Protein AF-A0A7V9L528-F1 (afdb_monomer_lite)

Secondary structure (DSSP, 8-state):
--SSHHHHTTTSS--STTTTTT-----SS-HHHHHHHHHHHHHH-TTPEEEEEEEEEEETTTTEEEEEEEEEEEEETTEEEEEEEEE-TT-S--EEEEEE-TTT-TT-EEEEEE-----EEEEEEEEEETTEEEEEEEETTEEEEEEEEEEEETTEEEEEEEEEE---SSSPPEEEEEEEEEEETTEEEEEEEESTTSPPEEEE------TT-PPPS-SEEEESSEEEEEEEEEEEHHHHHHHHHHHHHHHHHHT-

Radius of gyration: 24.83 Å; chains: 1; bounding box: 55×63×75 Å

Sequence (256 aa):
IENTTSITDKIDDDKGTLGRLVNDPTIADNVEAITDDARGFLGTLFGLKAYVGLRSEWNFGAALARHYVTIELHTRPDKYYLIELEKGPRGNYPVVTLNFDPTVDPNNWIRKTVIEDKVRFTFQFAKRFGWATLRYGIKESTGGIGIDANKTWLSHRFGLSLDLFDATFDQLPRVKLTAAIELFRNIYIVGGIDEIFNNPDTLTIVKGTDPSGVPIQFDTFQFGRDYFAGAMLKFSDEDLAALLTVAGSAVSSAAQ

Structure (mmCIF, N/CA/C/O backbone):
data_AF-A0A7V9L528-F1
#
_entry.id   AF-A0A7V9L528-F1
#
loop_
_atom_site.group_PDB
_atom_site.id
_atom_site.type_symbol
_atom_site.label_atom_id
_atom_site.label_alt_id
_atom_site.label_comp_id
_atom_site.label_asym_id
_atom_site.label_entity_id
_atom_site.label_seq_id
_atom_site.pdbx_PDB_ins_code
_atom_site.Cartn_x
_atom_site.Cartn_y
_atom_site.Cartn_z
_atom_site.occupancy
_atom_site.B_iso_or_equiv
_atom_site.auth_seq_id
_atom_site.auth_comp_id
_atom_site.auth_asym_id
_atom_site.auth_atom_id
_atom_site.pdbx_PDB_model_num
ATOM 1 N N . ILE A 1 1 ? 28.393 47.177 -15.547 1.00 49.12 1 ILE A N 1
ATOM 2 C CA . ILE A 1 1 ? 28.774 46.236 -14.464 1.00 49.12 1 ILE A CA 1
ATOM 3 C C . ILE A 1 1 ? 28.175 46.788 -13.166 1.00 49.12 1 ILE A C 1
ATOM 5 O O . ILE A 1 1 ? 28.894 47.242 -12.299 1.00 49.12 1 ILE A O 1
ATOM 9 N N . GLU A 1 2 ? 26.840 46.836 -13.077 1.00 42.69 2 GLU A N 1
ATOM 10 C CA . GLU A 1 2 ? 26.120 47.480 -11.952 1.00 42.69 2 GLU A CA 1
ATOM 11 C C . GLU A 1 2 ? 24.925 46.658 -11.435 1.00 42.69 2 GLU A C 1
ATOM 13 O O . GLU A 1 2 ? 24.324 47.018 -10.433 1.00 42.69 2 GLU A O 1
ATOM 18 N N . ASN A 1 3 ? 24.607 45.511 -12.048 1.00 42.81 3 ASN A N 1
ATOM 19 C CA . ASN A 1 3 ? 23.464 44.683 -11.634 1.00 42.81 3 ASN A CA 1
ATOM 20 C C . ASN A 1 3 ? 23.835 43.460 -10.782 1.00 42.81 3 ASN A C 1
ATOM 22 O O . ASN A 1 3 ? 22.946 42.716 -10.381 1.00 42.81 3 ASN A O 1
ATOM 26 N N . THR A 1 4 ? 25.118 43.247 -10.480 1.00 45.28 4 THR A N 1
ATOM 27 C CA . THR A 1 4 ? 25.562 42.096 -9.670 1.00 45.28 4 THR A CA 1
ATOM 28 C C . THR A 1 4 ? 25.762 42.460 -8.197 1.00 45.28 4 THR A C 1
ATOM 30 O O . THR A 1 4 ? 25.732 41.583 -7.345 1.00 45.28 4 THR A O 1
ATOM 33 N N . THR A 1 5 ? 25.899 43.747 -7.869 1.00 46.25 5 THR A N 1
ATOM 34 C CA . THR A 1 5 ? 26.172 44.192 -6.492 1.00 46.25 5 THR A CA 1
ATOM 35 C C . THR A 1 5 ? 24.900 44.280 -5.636 1.00 46.25 5 THR A C 1
ATOM 37 O O . THR A 1 5 ? 24.942 44.034 -4.441 1.00 46.25 5 THR A O 1
ATOM 40 N N . SER A 1 6 ? 23.728 44.517 -6.239 1.00 50.12 6 SER A N 1
ATOM 41 C CA . SER A 1 6 ? 22.470 44.704 -5.490 1.00 50.12 6 SER A CA 1
ATOM 42 C C . SER A 1 6 ? 21.857 43.416 -4.912 1.00 50.12 6 SER A C 1
ATOM 44 O O . SER A 1 6 ? 20.920 43.509 -4.115 1.00 50.12 6 SER A O 1
ATOM 46 N N . ILE A 1 7 ? 22.302 42.230 -5.337 1.00 48.06 7 ILE A N 1
ATOM 47 C CA . ILE A 1 7 ? 21.727 40.956 -4.868 1.00 48.06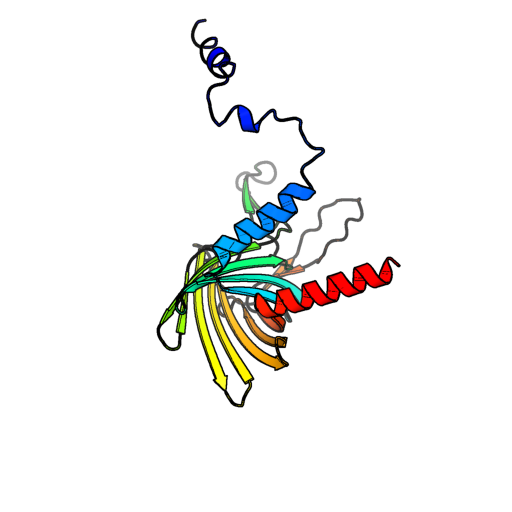 7 ILE A CA 1
ATOM 48 C C . ILE A 1 7 ? 22.515 40.408 -3.672 1.00 48.06 7 ILE A C 1
ATOM 50 O O . ILE A 1 7 ? 21.917 39.802 -2.788 1.00 48.06 7 ILE A O 1
ATOM 54 N N . THR A 1 8 ? 23.815 40.695 -3.590 1.00 48.91 8 THR A N 1
ATOM 55 C CA . THR A 1 8 ? 24.665 40.286 -2.464 1.00 48.91 8 THR A CA 1
ATOM 56 C C . THR A 1 8 ? 24.370 41.108 -1.204 1.00 48.91 8 THR A C 1
ATOM 58 O O . THR A 1 8 ? 24.232 40.536 -0.131 1.00 48.91 8 THR A O 1
ATOM 61 N N . ASP A 1 9 ? 24.109 42.413 -1.337 1.00 47.03 9 ASP A N 1
ATOM 62 C CA . ASP A 1 9 ? 23.842 43.290 -0.180 1.00 47.03 9 ASP A CA 1
ATOM 63 C C . ASP A 1 9 ? 22.471 43.049 0.485 1.00 47.03 9 ASP A C 1
ATOM 65 O O . ASP A 1 9 ? 22.236 43.478 1.611 1.00 47.03 9 ASP A O 1
ATOM 69 N N . LYS A 1 10 ? 21.546 42.3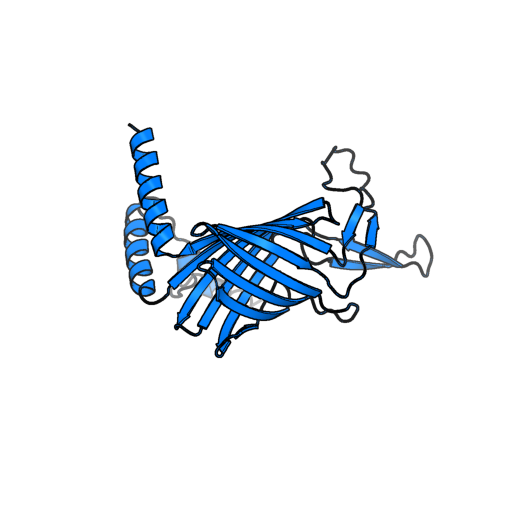45 -0.184 1.00 47.25 10 LYS A N 1
ATOM 70 C CA . LYS A 1 10 ? 20.238 41.964 0.389 1.00 47.25 10 LYS A CA 1
ATOM 71 C C . LYS A 1 10 ? 20.253 40.634 1.145 1.00 47.25 10 LYS A C 1
ATOM 73 O O . LYS A 1 10 ? 19.219 40.256 1.692 1.00 47.25 10 LYS A O 1
ATOM 78 N N . ILE A 1 11 ? 21.386 39.933 1.159 1.00 48.28 11 ILE A N 1
ATOM 79 C CA . ILE A 1 11 ? 21.579 38.696 1.930 1.00 48.28 11 ILE A CA 1
ATOM 80 C C . ILE A 1 11 ? 22.208 38.986 3.303 1.00 48.28 11 ILE A C 1
ATOM 82 O O . ILE A 1 11 ? 21.949 38.234 4.237 1.00 48.28 11 ILE A O 1
ATOM 86 N N . ASP A 1 12 ? 22.927 40.102 3.452 1.00 48.97 12 ASP A N 1
ATOM 87 C CA . ASP A 1 12 ? 23.617 40.467 4.700 1.00 48.97 12 ASP A CA 1
ATOM 88 C C . ASP A 1 12 ? 22.799 41.368 5.646 1.00 48.97 12 ASP A C 1
ATOM 90 O O . ASP A 1 12 ? 23.261 41.691 6.741 1.00 48.97 12 ASP A O 1
ATOM 94 N N . ASP A 1 13 ? 21.574 41.763 5.273 1.00 49.47 13 ASP A N 1
ATOM 95 C CA . ASP A 1 13 ? 20.694 42.534 6.158 1.00 49.47 13 ASP A CA 1
ATOM 96 C C . ASP A 1 13 ? 19.727 41.587 6.890 1.00 49.47 13 ASP A C 1
ATOM 98 O O . ASP A 1 13 ? 18.735 41.088 6.349 1.00 49.47 13 ASP A O 1
ATOM 102 N N . ASP A 1 14 ? 20.072 41.318 8.146 1.00 51.53 14 ASP A N 1
ATOM 103 C CA . ASP A 1 14 ? 19.570 40.275 9.046 1.00 51.53 14 ASP A CA 1
ATOM 104 C C . ASP A 1 14 ? 18.127 40.533 9.550 1.00 51.53 14 ASP A C 1
ATOM 106 O O . ASP A 1 14 ? 17.829 40.585 10.746 1.00 51.53 14 ASP A O 1
ATOM 110 N N . LYS A 1 15 ? 17.194 40.783 8.621 1.00 51.94 15 LYS A N 1
ATOM 111 C CA . LYS A 1 15 ? 15.801 41.191 8.902 1.00 51.94 15 LYS A CA 1
ATOM 112 C C . LYS A 1 15 ? 14.755 40.380 8.140 1.00 51.94 15 LYS A C 1
ATOM 114 O O . LYS A 1 15 ? 13.671 40.877 7.835 1.00 51.94 15 LYS A O 1
ATOM 119 N N . GLY A 1 16 ? 15.054 39.115 7.858 1.00 53.47 16 GLY A N 1
ATOM 120 C CA . GLY A 1 16 ? 14.118 38.186 7.229 1.00 53.47 16 GLY A CA 1
ATOM 121 C C . GLY A 1 16 ? 14.135 36.807 7.882 1.00 53.47 16 GLY A C 1
ATOM 122 O O . GLY A 1 16 ? 15.187 36.282 8.232 1.00 53.47 16 GLY A O 1
ATOM 123 N N . THR A 1 17 ? 12.964 36.178 7.986 1.00 53.09 17 THR A N 1
ATOM 124 C CA . THR A 1 17 ? 12.744 34.815 8.513 1.00 53.09 17 THR A CA 1
ATOM 125 C C . THR A 1 17 ? 13.550 33.717 7.805 1.00 53.09 17 THR A C 1
ATOM 127 O O . THR A 1 17 ? 13.667 32.618 8.334 1.00 53.09 17 THR A O 1
ATOM 130 N N . LEU A 1 18 ? 14.125 34.011 6.636 1.00 46.34 18 LEU A N 1
ATOM 131 C CA . LEU A 1 18 ? 14.970 33.101 5.860 1.00 46.34 18 LEU A CA 1
ATOM 132 C C . LEU A 1 18 ? 16.450 33.094 6.295 1.00 46.34 18 LEU A C 1
ATOM 134 O O . LEU A 1 18 ? 17.097 32.066 6.126 1.00 46.34 18 LEU A O 1
ATOM 138 N N . GLY A 1 19 ? 16.979 34.173 6.891 1.00 46.91 19 GLY A N 1
ATOM 139 C CA . GLY A 1 19 ? 18.382 34.241 7.349 1.00 46.91 19 GLY A CA 1
ATOM 140 C C . GLY A 1 19 ? 18.638 33.432 8.625 1.00 46.91 19 GLY A C 1
ATOM 141 O O . GLY A 1 19 ? 19.635 32.723 8.744 1.00 46.91 19 GLY A O 1
ATOM 142 N N . ARG A 1 20 ? 17.657 33.422 9.536 1.00 52.78 20 ARG A N 1
ATOM 143 C CA . ARG A 1 20 ? 17.717 32.667 10.799 1.00 52.78 20 ARG A CA 1
ATOM 144 C C . ARG A 1 20 ? 17.704 31.144 10.645 1.00 52.78 20 ARG A C 1
ATOM 146 O O . ARG A 1 20 ? 18.050 30.456 11.593 1.00 52.78 20 ARG A O 1
ATOM 153 N N . LEU A 1 21 ? 17.315 30.606 9.487 1.00 51.12 21 LEU A N 1
ATOM 154 C CA . LEU A 1 21 ? 17.242 29.152 9.285 1.00 51.12 21 LEU A CA 1
ATOM 155 C C . LEU A 1 21 ? 18.549 28.532 8.768 1.00 51.12 21 LEU A C 1
ATOM 157 O O . LEU A 1 21 ? 18.663 27.311 8.717 1.00 51.12 21 LEU A O 1
ATOM 161 N N . VAL A 1 22 ? 19.510 29.357 8.347 1.00 53.91 22 VAL A N 1
ATOM 162 C CA . VAL A 1 22 ? 20.745 28.889 7.698 1.00 53.91 22 VAL A CA 1
ATOM 163 C C . VAL A 1 22 ? 21.938 28.909 8.658 1.00 53.91 22 VAL A C 1
ATOM 165 O O . VAL A 1 22 ? 22.922 28.219 8.408 1.00 53.91 22 VAL A O 1
ATOM 168 N N . ASN A 1 23 ? 21.861 29.646 9.770 1.00 50.75 23 ASN A N 1
ATOM 169 C CA . ASN A 1 23 ? 23.021 29.887 10.626 1.00 50.75 23 ASN A CA 1
ATOM 170 C C . ASN A 1 23 ? 22.667 29.971 12.120 1.00 50.75 23 ASN A C 1
ATOM 172 O O . ASN A 1 23 ? 22.901 30.992 12.759 1.00 50.75 23 ASN A O 1
ATOM 176 N N . ASP A 1 24 ? 22.123 28.895 12.695 1.00 47.78 24 ASP A N 1
ATOM 177 C CA . ASP A 1 24 ? 22.012 28.789 14.156 1.00 47.78 24 ASP A CA 1
ATOM 178 C C . ASP A 1 24 ? 22.831 27.599 14.698 1.00 47.78 24 ASP A C 1
ATOM 180 O O . ASP A 1 24 ? 22.399 26.444 14.612 1.00 47.78 24 ASP A O 1
ATOM 184 N N . PRO A 1 25 ? 24.050 27.840 15.219 1.00 53.84 25 PRO A N 1
ATOM 185 C CA . PRO A 1 25 ? 24.851 26.837 15.898 1.00 53.84 25 PRO A CA 1
ATOM 186 C C . PRO A 1 25 ? 24.518 26.827 17.395 1.00 53.84 25 PRO A C 1
ATOM 188 O O . PRO A 1 25 ? 25.290 27.307 18.219 1.00 53.84 25 PRO A O 1
ATOM 191 N N . THR A 1 26 ? 23.385 26.234 17.768 1.00 51.56 26 THR A N 1
ATOM 192 C CA . THR A 1 26 ? 23.116 25.823 19.159 1.00 51.56 26 THR A CA 1
ATOM 193 C C . THR A 1 26 ? 22.466 24.439 19.208 1.00 51.56 26 THR A C 1
ATOM 195 O O . THR A 1 26 ? 21.330 24.241 19.630 1.00 51.56 26 THR A O 1
ATOM 198 N N . ILE A 1 27 ? 23.225 23.430 18.777 1.00 45.50 27 ILE A N 1
ATOM 199 C CA . ILE A 1 27 ? 22.919 22.021 19.046 1.00 45.50 27 ILE A CA 1
ATOM 200 C C . ILE A 1 27 ? 23.720 21.604 20.281 1.00 45.50 27 ILE A C 1
ATOM 202 O O . ILE A 1 27 ? 24.850 21.141 20.152 1.00 45.50 27 ILE A O 1
ATOM 206 N N . ALA A 1 28 ? 23.150 21.800 21.473 1.00 48.84 28 ALA A N 1
ATOM 207 C CA . ALA A 1 28 ? 23.595 21.078 22.672 1.00 48.84 28 ALA A CA 1
ATOM 208 C C . ALA A 1 28 ? 22.554 20.987 23.805 1.00 48.84 28 ALA A C 1
ATOM 210 O O . ALA A 1 28 ? 22.606 20.005 24.531 1.00 48.84 28 ALA A O 1
ATOM 211 N N . ASP A 1 29 ? 21.566 21.886 23.913 1.00 53.00 29 ASP A N 1
ATOM 212 C CA . ASP A 1 29 ? 20.690 21.931 25.109 1.00 53.00 29 ASP A CA 1
ATOM 213 C C . ASP A 1 29 ? 19.181 21.746 24.834 1.00 53.00 29 ASP A C 1
ATOM 215 O O . ASP A 1 29 ? 18.342 22.253 25.568 1.00 53.00 29 ASP A O 1
ATOM 219 N N . ASN A 1 30 ? 18.793 20.997 23.792 1.00 48.97 30 ASN A N 1
ATOM 220 C CA . ASN A 1 30 ? 17.376 20.848 23.397 1.00 48.97 30 ASN A CA 1
ATOM 221 C C . ASN A 1 30 ? 16.799 19.425 23.483 1.00 48.97 30 ASN A C 1
ATOM 223 O O . ASN A 1 30 ? 15.731 19.165 22.935 1.00 48.97 30 ASN A O 1
ATOM 227 N N . VAL A 1 31 ? 17.433 18.488 24.191 1.00 45.34 31 VAL A N 1
ATOM 228 C CA . VAL A 1 31 ? 16.812 17.161 24.415 1.00 45.34 31 VAL A CA 1
ATOM 229 C C . VAL A 1 31 ? 15.643 17.254 25.411 1.00 45.34 31 VAL A C 1
ATOM 231 O O . VAL A 1 31 ? 14.652 16.533 25.286 1.00 45.34 31 VAL A O 1
ATOM 234 N N . GLU A 1 32 ? 15.699 18.199 26.352 1.00 46.16 32 GLU A N 1
ATOM 235 C CA . GLU A 1 32 ? 14.648 18.388 27.359 1.00 46.16 32 GLU A CA 1
ATOM 236 C C . GLU A 1 32 ? 13.437 19.163 26.793 1.00 46.16 32 GLU A C 1
ATOM 238 O O . GLU A 1 32 ? 12.296 18.752 27.000 1.00 46.16 32 GLU A O 1
ATOM 243 N N . ALA A 1 33 ? 13.666 20.179 25.948 1.00 51.22 33 ALA A N 1
ATOM 244 C CA . ALA A 1 33 ? 12.607 20.964 25.295 1.00 51.22 33 ALA A CA 1
ATOM 245 C C . ALA A 1 33 ? 11.815 20.177 24.230 1.00 51.22 33 ALA A C 1
ATOM 247 O O . ALA A 1 33 ? 10.599 20.330 24.126 1.00 51.22 33 ALA A O 1
ATOM 248 N N . ILE A 1 34 ? 12.460 19.258 23.498 1.00 48.38 34 ILE A N 1
ATOM 249 C CA . ILE A 1 34 ? 11.765 18.366 22.547 1.00 48.38 34 ILE A CA 1
ATOM 250 C C . ILE A 1 34 ? 10.766 17.454 23.276 1.00 48.38 34 ILE A C 1
ATOM 252 O O . ILE A 1 34 ? 9.725 17.100 22.722 1.00 48.38 34 ILE A O 1
ATOM 256 N N . THR A 1 35 ? 11.044 17.099 24.533 1.00 54.03 35 THR A N 1
ATOM 257 C CA . THR A 1 35 ? 10.175 16.216 25.321 1.00 54.03 35 THR A CA 1
ATOM 258 C C . THR A 1 35 ? 8.901 16.932 25.798 1.00 54.03 35 THR A C 1
ATOM 260 O O . THR A 1 35 ? 7.845 16.299 25.877 1.00 54.03 35 THR A O 1
ATOM 263 N N . ASP A 1 36 ? 8.959 18.244 26.043 1.00 53.75 36 ASP A N 1
ATOM 264 C CA . ASP A 1 36 ? 7.791 19.055 26.419 1.00 53.75 36 ASP A CA 1
ATOM 265 C C . ASP A 1 36 ? 7.013 19.601 25.208 1.00 53.75 36 ASP A C 1
ATOM 267 O O . ASP A 1 36 ? 5.778 19.569 25.221 1.00 53.75 36 ASP A O 1
ATOM 271 N N . ASP A 1 37 ? 7.681 19.961 24.108 1.00 54.16 37 ASP A N 1
ATOM 272 C CA . ASP A 1 37 ? 7.012 20.340 22.853 1.00 54.16 37 ASP A CA 1
ATOM 273 C C . ASP A 1 37 ? 6.325 19.148 22.175 1.00 54.16 37 ASP A C 1
ATOM 275 O O . ASP A 1 37 ? 5.243 19.299 21.598 1.00 54.16 37 ASP A O 1
ATOM 279 N N . ALA A 1 38 ? 6.869 17.934 22.314 1.00 49.78 38 ALA A N 1
ATOM 280 C CA . ALA A 1 38 ? 6.162 16.723 21.914 1.00 49.78 38 ALA A CA 1
ATOM 281 C C . ALA A 1 38 ? 4.833 16.592 22.677 1.00 49.78 38 ALA A C 1
ATOM 283 O O . ALA A 1 38 ? 3.806 16.324 22.062 1.00 49.78 38 ALA A O 1
ATOM 284 N N . ARG A 1 39 ? 4.795 16.860 23.990 1.00 47.22 39 ARG A N 1
ATOM 285 C CA . ARG A 1 39 ? 3.545 16.823 24.776 1.00 47.22 39 ARG A CA 1
ATOM 286 C C . ARG A 1 39 ? 2.579 17.952 24.397 1.00 47.22 39 ARG A C 1
ATOM 288 O O . ARG A 1 39 ? 1.374 17.711 24.346 1.00 47.22 39 ARG A O 1
ATOM 295 N N . GLY A 1 40 ? 3.081 19.148 24.077 1.00 53.44 40 GLY A N 1
ATOM 296 C CA . GLY A 1 40 ? 2.278 20.294 23.625 1.00 53.44 40 GLY A CA 1
ATOM 297 C C . GLY A 1 40 ? 1.675 20.131 22.219 1.00 53.44 40 GLY A C 1
ATOM 298 O O . GLY A 1 40 ? 0.507 20.459 21.998 1.00 53.44 40 GLY A O 1
ATOM 299 N N . PHE A 1 41 ? 2.420 19.541 21.279 1.00 49.84 41 PHE A N 1
ATOM 300 C CA . PHE A 1 41 ? 1.932 19.192 19.938 1.00 49.84 41 PHE A CA 1
ATOM 301 C C . PHE A 1 41 ? 0.916 18.039 19.987 1.00 49.84 41 PHE A C 1
ATOM 303 O O . PHE A 1 41 ? -0.138 18.107 19.346 1.00 49.84 41 PHE A O 1
ATOM 310 N N . LEU A 1 42 ? 1.158 17.037 20.839 1.00 49.69 42 LEU A N 1
ATOM 311 C CA . LEU A 1 42 ? 0.181 15.989 21.163 1.00 49.69 42 LEU A CA 1
ATOM 312 C C . LEU A 1 42 ? -1.094 16.576 21.812 1.00 49.69 42 LEU A C 1
ATOM 314 O O . LEU A 1 42 ? -2.189 16.074 21.569 1.00 49.69 42 LEU A O 1
ATOM 318 N N . GLY A 1 43 ? -0.966 17.713 22.507 1.00 53.06 43 GLY A N 1
ATOM 319 C CA . GLY A 1 43 ? -2.042 18.568 23.026 1.00 53.06 43 GLY A CA 1
ATOM 320 C C . GLY A 1 43 ? -3.069 19.059 22.001 1.00 53.06 43 GLY A C 1
ATOM 321 O O . GLY A 1 43 ? -4.259 19.171 22.285 1.00 53.06 43 GLY A O 1
ATOM 322 N N . THR A 1 44 ? -2.624 19.341 20.779 1.00 49.06 44 THR A N 1
ATOM 323 C CA . THR A 1 44 ? -3.486 19.884 19.713 1.00 49.06 44 THR A CA 1
ATOM 324 C C . THR A 1 44 ? -4.046 18.768 18.820 1.00 49.06 44 THR A C 1
ATOM 326 O O . THR A 1 44 ? -5.054 18.944 18.135 1.00 49.06 44 THR A O 1
ATOM 329 N N . LEU A 1 45 ? -3.437 17.578 18.884 1.00 48.88 45 LEU A N 1
ATOM 330 C CA . LEU A 1 45 ? -3.891 16.350 18.234 1.00 48.88 45 LEU A CA 1
ATOM 331 C C . LEU A 1 45 ? -5.033 15.644 18.984 1.00 48.88 45 LEU A C 1
ATOM 333 O O . LEU A 1 45 ? -5.588 14.697 18.440 1.00 48.88 45 LEU A O 1
ATOM 337 N N . PHE A 1 46 ? -5.464 16.119 20.161 1.00 52.66 46 PHE A N 1
ATOM 338 C CA . PHE A 1 46 ? -6.519 15.491 20.979 1.00 52.66 46 PHE A CA 1
ATOM 339 C C . PHE A 1 46 ? -7.928 15.420 20.337 1.00 52.66 46 PHE A C 1
ATOM 341 O O . PHE A 1 46 ? -8.865 14.921 20.958 1.00 52.66 46 PHE A O 1
ATOM 348 N N . GLY A 1 47 ? -8.098 15.869 19.088 1.00 59.94 47 GLY A N 1
ATOM 349 C CA . GLY A 1 47 ? -9.290 15.602 18.270 1.00 59.94 47 GLY A CA 1
ATOM 350 C C . GLY A 1 47 ? -9.084 14.615 17.111 1.00 59.94 47 GLY A C 1
ATOM 351 O O . GLY A 1 47 ? -10.068 14.216 16.486 1.00 59.94 47 GLY A O 1
ATOM 352 N N . LEU A 1 48 ? -7.840 14.240 16.794 1.00 73.81 48 LEU A N 1
ATOM 353 C CA . LEU A 1 48 ? -7.494 13.369 15.673 1.00 73.81 48 LEU A CA 1
ATOM 354 C C . LEU A 1 48 ? -7.201 11.959 16.178 1.00 73.81 48 LEU A C 1
ATOM 356 O O . LEU A 1 48 ? -6.249 11.760 16.920 1.00 73.81 48 LEU A O 1
ATOM 360 N N . LYS A 1 49 ? -7.981 10.971 15.730 1.00 89.00 49 LYS A N 1
ATOM 361 C CA . LYS A 1 49 ? -7.664 9.561 15.999 1.00 89.00 49 LYS A CA 1
ATOM 362 C C . LYS A 1 49 ? -6.671 9.065 14.965 1.00 89.00 49 LYS A C 1
ATOM 364 O O . LYS A 1 49 ? -6.948 9.147 13.765 1.00 89.00 49 LYS A O 1
ATOM 369 N N . ALA A 1 50 ? -5.538 8.547 15.416 1.00 90.81 50 ALA A N 1
ATOM 370 C CA . ALA A 1 50 ? -4.544 7.947 14.539 1.00 90.81 50 ALA A CA 1
ATOM 371 C C . ALA A 1 50 ? -4.664 6.420 14.562 1.00 90.81 50 ALA A C 1
ATOM 373 O O . ALA A 1 50 ? -4.800 5.820 15.624 1.00 90.81 50 ALA A O 1
ATOM 374 N N . TYR A 1 51 ? -4.579 5.785 13.395 1.00 94.00 51 TYR A N 1
ATOM 375 C CA . TYR A 1 51 ? -4.400 4.337 13.301 1.00 94.00 51 TYR A CA 1
ATOM 376 C C . TYR A 1 51 ? -3.133 4.026 12.531 1.00 94.00 51 TYR A C 1
ATOM 378 O O . TYR A 1 51 ? -2.922 4.573 11.450 1.00 94.00 51 TYR A O 1
ATOM 386 N N . VAL A 1 52 ? -2.324 3.114 13.060 1.00 95.94 52 VAL A N 1
ATOM 387 C CA . VAL A 1 52 ? -1.101 2.642 12.411 1.00 95.94 52 VAL A CA 1
ATOM 388 C C . VAL A 1 52 ? -1.295 1.204 11.962 1.00 95.94 52 VAL A C 1
ATOM 390 O O . VAL A 1 52 ? -1.731 0.352 12.735 1.00 95.94 52 VAL A O 1
ATOM 393 N N . GLY A 1 53 ? -0.980 0.941 10.700 1.00 96.12 53 GLY A N 1
ATOM 394 C CA . GLY A 1 53 ? -1.018 -0.374 10.082 1.00 96.12 53 GLY A CA 1
ATOM 395 C C . GLY A 1 53 ? 0.374 -0.829 9.658 1.00 96.12 53 GLY A C 1
ATOM 396 O O . GLY A 1 53 ? 1.112 -0.064 9.046 1.00 96.12 53 GLY A O 1
ATOM 397 N N . LEU A 1 54 ? 0.713 -2.084 9.939 1.00 98.00 54 LEU A N 1
ATOM 398 C CA . LEU A 1 54 ? 1.877 -2.772 9.382 1.00 98.00 54 LEU A CA 1
ATOM 399 C C . LEU A 1 54 ? 1.361 -3.973 8.601 1.00 98.00 54 LEU A C 1
ATOM 401 O O . LEU A 1 54 ? 0.817 -4.897 9.201 1.00 98.00 54 LEU A O 1
ATOM 405 N N . ARG A 1 55 ? 1.487 -3.961 7.276 1.00 97.88 55 ARG A N 1
ATOM 406 C CA . ARG A 1 55 ? 0.981 -5.034 6.412 1.00 97.88 55 ARG A CA 1
ATOM 407 C C . ARG A 1 55 ? 2.111 -5.648 5.606 1.00 97.88 55 ARG A C 1
ATOM 409 O O . ARG A 1 55 ? 2.919 -4.937 5.022 1.00 97.88 55 ARG A O 1
ATOM 416 N N . SER A 1 56 ? 2.134 -6.973 5.550 1.00 98.12 56 SER A N 1
ATOM 417 C CA . SER A 1 56 ? 3.036 -7.737 4.698 1.00 98.12 56 SER A CA 1
ATOM 418 C C . SER A 1 56 ? 2.217 -8.662 3.814 1.00 98.12 56 SER A C 1
ATOM 420 O O . SER A 1 56 ? 1.406 -9.432 4.322 1.00 98.12 56 SER A O 1
ATOM 422 N N . GLU A 1 57 ? 2.441 -8.595 2.509 1.00 97.75 57 GLU A N 1
ATOM 423 C CA . GLU A 1 57 ? 1.759 -9.383 1.483 1.00 97.75 57 GLU A CA 1
ATOM 424 C C . GLU A 1 57 ? 2.795 -10.232 0.746 1.00 97.75 57 GLU A C 1
ATOM 426 O O . GLU A 1 57 ? 3.838 -9.722 0.353 1.00 97.75 57 GLU A O 1
ATOM 431 N N . TRP A 1 58 ? 2.524 -11.517 0.556 1.00 96.88 58 TRP A N 1
ATOM 432 C CA . TRP A 1 58 ? 3.301 -12.390 -0.313 1.00 96.88 58 TRP A CA 1
ATOM 433 C C . TRP A 1 58 ? 2.609 -12.492 -1.668 1.00 96.88 58 TRP A C 1
ATOM 435 O O . TRP A 1 58 ? 1.466 -12.948 -1.736 1.00 96.88 58 TRP A O 1
ATOM 445 N N . ASN A 1 59 ? 3.291 -12.076 -2.732 1.00 94.94 59 ASN A N 1
ATOM 446 C CA . ASN A 1 59 ? 2.823 -12.212 -4.105 1.00 94.94 59 ASN A CA 1
ATOM 447 C C . ASN A 1 59 ? 3.202 -13.589 -4.653 1.00 94.94 59 ASN A C 1
ATOM 449 O O . ASN A 1 59 ? 4.375 -13.959 -4.648 1.00 94.94 59 ASN A O 1
ATOM 453 N N . PHE A 1 60 ? 2.216 -14.362 -5.109 1.00 94.12 60 PHE A N 1
ATOM 454 C CA . PHE A 1 60 ? 2.434 -15.753 -5.509 1.00 94.12 60 PHE A CA 1
ATOM 455 C C . PHE A 1 60 ? 3.081 -15.888 -6.883 1.00 94.12 60 PHE A C 1
ATOM 457 O O . PHE A 1 60 ? 3.910 -16.772 -7.066 1.00 94.12 60 PHE A O 1
ATOM 464 N N . GLY A 1 61 ? 2.719 -15.020 -7.826 1.00 90.12 61 GLY A N 1
ATOM 465 C CA . GLY A 1 61 ? 3.338 -14.943 -9.138 1.00 90.12 61 GLY A CA 1
ATOM 466 C C . GLY A 1 61 ? 4.786 -14.509 -8.998 1.00 90.12 61 GLY A C 1
ATOM 467 O O . GLY A 1 61 ? 5.684 -15.296 -9.263 1.00 90.12 61 GLY A O 1
ATOM 468 N N . ALA A 1 62 ? 5.010 -13.296 -8.492 1.00 87.62 62 ALA A N 1
ATOM 469 C CA . ALA A 1 62 ? 6.358 -12.752 -8.338 1.00 87.62 62 ALA A CA 1
ATOM 470 C C . ALA A 1 62 ? 7.239 -13.492 -7.309 1.00 87.62 62 ALA A C 1
ATOM 472 O O . ALA A 1 62 ? 8.445 -13.266 -7.295 1.00 87.62 62 ALA A O 1
ATOM 473 N N . ALA A 1 63 ? 6.658 -14.333 -6.443 1.00 90.56 63 ALA A N 1
ATOM 474 C CA . ALA A 1 63 ? 7.330 -15.023 -5.335 1.00 90.56 63 ALA A CA 1
ATOM 475 C C . ALA A 1 63 ? 8.112 -14.075 -4.403 1.00 90.56 63 ALA A C 1
ATOM 477 O O . ALA A 1 63 ? 9.203 -14.393 -3.927 1.00 90.56 63 ALA A O 1
ATOM 478 N N . LEU A 1 64 ? 7.556 -12.885 -4.165 1.00 89.19 64 LEU A N 1
ATOM 479 C CA . LEU A 1 64 ? 8.216 -11.797 -3.448 1.00 89.19 64 LEU A CA 1
ATOM 480 C C . LEU A 1 64 ? 7.240 -11.099 -2.500 1.00 89.19 64 LEU A C 1
ATOM 482 O O . LEU A 1 64 ? 6.033 -11.045 -2.742 1.00 89.19 64 LEU A O 1
ATOM 486 N N . ALA A 1 65 ? 7.779 -10.557 -1.409 1.00 93.00 65 ALA A N 1
ATOM 487 C CA . ALA A 1 65 ? 6.992 -9.871 -0.396 1.00 93.00 65 ALA A CA 1
ATOM 488 C C . ALA A 1 65 ? 6.886 -8.362 -0.662 1.00 93.00 65 ALA A C 1
ATOM 490 O O . ALA A 1 65 ? 7.832 -7.721 -1.124 1.00 93.00 65 ALA A O 1
ATOM 491 N N . ARG A 1 66 ? 5.734 -7.792 -0.308 1.00 94.44 66 ARG A N 1
ATOM 492 C CA . ARG A 1 66 ? 5.462 -6.355 -0.271 1.00 94.44 66 ARG A CA 1
ATOM 493 C C . ARG A 1 66 ? 5.122 -5.946 1.144 1.00 94.44 66 ARG A C 1
ATOM 495 O O . ARG A 1 66 ? 4.283 -6.566 1.797 1.00 94.44 66 ARG A O 1
ATOM 502 N N . HIS A 1 67 ? 5.748 -4.878 1.602 1.00 97.25 67 HIS A N 1
ATOM 503 C CA . HIS A 1 67 ? 5.593 -4.368 2.951 1.00 97.25 67 HIS A CA 1
ATOM 504 C C . HIS A 1 67 ? 5.008 -2.967 2.913 1.00 97.25 67 HIS A C 1
ATOM 506 O O . HIS A 1 67 ? 5.424 -2.127 2.118 1.00 97.25 67 HIS A O 1
ATOM 512 N N . TYR A 1 68 ? 4.052 -2.728 3.799 1.00 97.94 68 TYR A N 1
ATOM 513 C CA . TYR A 1 68 ? 3.317 -1.486 3.907 1.00 97.94 68 TYR A CA 1
ATOM 514 C C . TYR A 1 68 ? 3.360 -0.975 5.341 1.00 97.94 68 TYR A C 1
ATOM 516 O O . TYR A 1 68 ? 3.053 -1.714 6.281 1.00 97.94 68 TYR A O 1
ATOM 524 N N . VAL A 1 69 ? 3.676 0.307 5.486 1.00 98.12 69 VAL A N 1
ATOM 525 C CA . VAL A 1 69 ? 3.438 1.070 6.712 1.00 98.12 69 VAL A CA 1
ATOM 526 C C . VAL A 1 69 ? 2.341 2.071 6.411 1.00 98.12 69 VAL A C 1
ATOM 528 O O . VAL A 1 69 ? 2.463 2.854 5.475 1.00 98.12 69 VAL A O 1
ATOM 531 N N . THR A 1 70 ? 1.273 2.051 7.192 1.00 97.56 70 THR A N 1
ATOM 532 C CA . THR A 1 70 ? 0.071 2.846 6.950 1.00 97.56 70 THR A CA 1
ATOM 533 C C . THR A 1 70 ? -0.244 3.696 8.168 1.00 97.56 70 THR A C 1
ATOM 535 O O . THR A 1 70 ? -0.165 3.217 9.294 1.00 97.56 70 THR A O 1
ATOM 538 N N . ILE A 1 71 ? -0.641 4.943 7.944 1.00 96.69 71 ILE A N 1
ATOM 539 C CA . ILE A 1 71 ? -1.135 5.862 8.963 1.00 96.69 71 ILE A CA 1
ATOM 540 C C . ILE A 1 71 ? -2.461 6.437 8.465 1.00 96.69 71 ILE A C 1
ATOM 542 O O . ILE A 1 71 ? -2.526 7.054 7.402 1.00 96.69 71 ILE A O 1
ATOM 546 N N . GLU A 1 72 ? -3.526 6.247 9.236 1.00 96.06 72 GLU A N 1
ATOM 547 C CA . GLU A 1 72 ? -4.818 6.897 9.018 1.00 96.06 72 GLU A CA 1
ATOM 548 C C . GLU A 1 72 ? -5.010 7.989 10.070 1.00 96.06 72 GLU A C 1
ATOM 550 O O . GLU A 1 72 ? -5.065 7.696 11.262 1.00 96.06 72 GLU A O 1
ATOM 555 N N . LEU A 1 73 ? -5.151 9.239 9.634 1.00 94.75 73 LEU A N 1
ATOM 556 C CA . LEU A 1 73 ? -5.418 10.388 10.498 1.00 94.75 73 LEU A CA 1
ATOM 557 C C . LEU A 1 73 ? -6.887 10.788 10.369 1.00 94.75 73 LEU A C 1
ATOM 559 O O . LEU A 1 73 ? -7.284 11.455 9.408 1.00 94.75 73 LEU A O 1
ATOM 563 N N . HIS A 1 74 ? -7.712 10.361 11.321 1.00 93.75 74 HIS A N 1
ATOM 564 C CA . HIS A 1 74 ? -9.151 10.618 11.326 1.00 93.75 74 HIS A CA 1
ATOM 565 C C . HIS A 1 74 ? -9.431 12.011 11.874 1.00 93.75 74 HIS A C 1
ATOM 567 O O . HIS A 1 74 ? -9.278 12.267 13.064 1.00 93.75 74 HIS A O 1
ATOM 573 N N . THR A 1 75 ? -9.868 12.908 10.989 1.00 89.12 75 THR A N 1
ATOM 574 C CA . THR A 1 75 ? -10.211 14.299 11.335 1.00 89.12 75 THR A CA 1
ATOM 575 C C . THR A 1 75 ? -11.655 14.471 11.768 1.00 89.12 75 THR A C 1
ATOM 577 O O . THR A 1 75 ? -11.990 15.422 12.470 1.00 89.12 75 THR A O 1
ATOM 580 N N . ARG A 1 76 ? -12.526 13.563 11.324 1.00 89.56 76 ARG A N 1
ATOM 581 C CA . ARG A 1 76 ? -13.938 13.474 11.694 1.00 89.56 76 ARG A CA 1
ATOM 582 C C . ARG A 1 76 ? -14.377 12.010 11.631 1.00 89.56 76 ARG A C 1
ATOM 584 O O . ARG A 1 76 ? -13.733 11.229 10.933 1.00 89.56 76 ARG A O 1
ATOM 591 N N . PRO A 1 77 ? -15.513 11.635 12.245 1.00 89.44 77 PRO A N 1
ATOM 592 C CA . PRO A 1 77 ? -16.045 10.273 12.141 1.00 89.44 77 PRO A CA 1
ATOM 593 C C . PRO A 1 77 ? -16.284 9.787 10.698 1.00 89.44 77 PRO A C 1
ATOM 595 O O . PRO A 1 77 ? -16.324 8.583 10.453 1.00 89.44 77 PRO A O 1
ATOM 598 N N . ASP A 1 78 ? -16.467 10.712 9.748 1.00 92.94 78 ASP A N 1
ATOM 599 C CA . ASP A 1 78 ? -16.693 10.433 8.330 1.00 92.94 78 ASP A CA 1
ATOM 600 C C . ASP A 1 78 ? -15.476 10.711 7.429 1.00 92.94 78 ASP A C 1
ATOM 602 O O . ASP A 1 78 ? -15.595 10.526 6.219 1.00 92.94 78 ASP A O 1
ATOM 606 N N . LYS A 1 79 ? -14.332 11.181 7.956 1.00 95.00 79 LYS A N 1
ATOM 607 C CA . LYS A 1 79 ? -13.188 11.629 7.136 1.00 95.00 79 LYS A CA 1
ATOM 608 C C . LYS A 1 79 ? -11.838 11.299 7.753 1.00 95.00 79 LYS A C 1
ATOM 610 O O . LYS A 1 79 ? -11.587 11.611 8.917 1.00 95.00 79 LYS A O 1
ATOM 615 N N . TYR A 1 80 ? -10.921 10.823 6.919 1.00 95.88 80 TYR A N 1
ATOM 616 C CA . TYR A 1 80 ? -9.523 10.646 7.295 1.00 95.88 80 TYR A CA 1
ATOM 617 C C . TYR A 1 80 ? -8.572 10.952 6.139 1.00 95.88 80 TYR A C 1
ATOM 619 O O . TYR A 1 80 ? -8.969 10.971 4.973 1.00 95.88 80 TYR A O 1
ATOM 627 N N . TYR A 1 81 ? -7.311 11.195 6.480 1.00 96.88 81 TYR A N 1
ATOM 628 C CA . TYR A 1 81 ? -6.199 11.190 5.535 1.00 96.88 81 TYR A CA 1
ATOM 629 C C . TYR A 1 81 ? -5.434 9.877 5.679 1.00 96.88 81 TYR A C 1
ATOM 631 O O . TYR A 1 81 ? -5.154 9.448 6.796 1.00 96.88 81 TYR A O 1
ATOM 639 N N . LEU A 1 82 ? -5.126 9.235 4.557 1.00 97.75 82 LEU A N 1
ATOM 640 C CA . LEU A 1 82 ? -4.338 8.011 4.473 1.00 97.75 82 LEU A CA 1
ATOM 641 C C . LEU A 1 82 ? -2.934 8.361 4.002 1.00 97.75 82 LEU A C 1
ATOM 643 O O . LEU A 1 82 ? -2.780 8.889 2.902 1.00 97.75 82 LEU A O 1
ATOM 647 N N . ILE A 1 83 ? -1.935 8.016 4.801 1.00 98.06 83 ILE A N 1
ATOM 648 C CA . ILE A 1 83 ? -0.524 8.034 4.429 1.00 98.06 83 ILE A CA 1
ATOM 649 C C . ILE A 1 83 ? -0.057 6.584 4.406 1.00 98.06 83 ILE A C 1
ATOM 651 O O . ILE A 1 83 ? -0.304 5.843 5.353 1.00 98.06 83 ILE A O 1
ATOM 655 N N . GLU A 1 84 ? 0.600 6.149 3.339 1.00 97.94 84 GLU A N 1
ATOM 656 C CA . GLU A 1 84 ? 1.123 4.785 3.267 1.00 97.94 84 GLU A CA 1
ATOM 657 C C . GLU A 1 84 ? 2.464 4.756 2.529 1.00 97.94 84 GLU A C 1
ATOM 659 O O . GLU A 1 84 ? 2.633 5.398 1.494 1.00 97.94 84 GLU A O 1
ATOM 664 N N . LEU A 1 85 ? 3.425 4.027 3.088 1.00 97.44 85 LEU A N 1
ATOM 665 C CA . LEU A 1 85 ? 4.715 3.723 2.480 1.00 97.44 85 LEU A CA 1
ATOM 666 C C . LEU A 1 85 ? 4.708 2.265 2.051 1.00 97.44 85 LEU A C 1
ATOM 668 O O . LEU A 1 85 ? 4.354 1.402 2.852 1.00 97.44 85 LEU A O 1
ATOM 672 N N . GLU A 1 86 ? 5.117 1.996 0.818 1.00 95.81 86 GLU A N 1
ATOM 673 C CA . GLU A 1 86 ? 5.219 0.651 0.259 1.00 95.81 86 GLU A CA 1
ATOM 674 C C . GLU A 1 86 ? 6.660 0.358 -0.152 1.00 95.81 86 GLU A C 1
ATOM 676 O O . GLU A 1 86 ? 7.319 1.163 -0.810 1.00 95.81 86 GLU A O 1
ATOM 681 N N . LYS A 1 87 ? 7.160 -0.804 0.261 1.00 93.00 87 LYS A N 1
ATOM 682 C CA . LYS A 1 87 ? 8.429 -1.365 -0.193 1.00 93.00 87 LYS A CA 1
ATOM 683 C C . LYS A 1 87 ? 8.142 -2.748 -0.750 1.00 93.00 87 LYS A C 1
ATOM 685 O O . LYS A 1 87 ? 7.693 -3.630 -0.022 1.00 93.00 87 LYS A O 1
ATOM 690 N N . GLY A 1 88 ? 8.413 -2.931 -2.032 1.00 88.00 88 GLY A N 1
ATOM 691 C CA . GLY A 1 88 ? 8.137 -4.172 -2.735 1.00 88.00 88 GLY A CA 1
ATOM 692 C C . GLY A 1 88 ? 9.084 -4.384 -3.910 1.00 88.00 88 GLY A C 1
ATOM 693 O O . GLY A 1 88 ? 9.871 -3.497 -4.247 1.00 88.00 88 GLY A O 1
ATOM 694 N N . PRO A 1 89 ? 8.989 -5.542 -4.576 1.00 77.69 89 PRO A N 1
ATOM 695 C CA . PRO A 1 89 ? 9.918 -5.939 -5.630 1.00 77.69 89 PRO A CA 1
ATOM 696 C C . PRO A 1 89 ? 9.800 -5.085 -6.896 1.00 77.69 89 PRO A C 1
ATOM 698 O O . PRO A 1 89 ? 10.674 -5.127 -7.752 1.00 77.69 89 PRO A O 1
ATOM 701 N N . ARG A 1 90 ? 8.719 -4.304 -7.031 1.00 79.69 90 ARG A N 1
ATOM 702 C CA . ARG A 1 90 ? 8.442 -3.475 -8.211 1.00 79.69 90 ARG A CA 1
ATOM 703 C C . ARG A 1 90 ? 9.253 -2.187 -8.285 1.00 79.69 90 ARG A C 1
ATOM 705 O O . ARG A 1 90 ? 9.204 -1.537 -9.323 1.00 79.69 90 ARG A O 1
ATOM 712 N N . GLY A 1 91 ? 9.953 -1.806 -7.215 1.00 84.56 91 GLY A N 1
ATOM 713 C CA . GLY A 1 91 ? 10.708 -0.555 -7.163 1.00 84.56 91 GLY A CA 1
ATOM 714 C C . GLY A 1 91 ? 9.849 0.669 -7.502 1.00 84.56 91 GLY A C 1
ATOM 715 O O . GLY A 1 91 ? 8.640 0.678 -7.289 1.00 84.56 91 GLY A O 1
ATOM 716 N N . ASN A 1 92 ? 10.463 1.713 -8.042 1.00 84.25 92 ASN A N 1
ATOM 717 C CA . ASN A 1 92 ? 9.820 2.960 -8.442 1.00 84.25 92 ASN A CA 1
ATOM 718 C C . ASN A 1 92 ? 9.092 2.840 -9.793 1.00 84.25 92 ASN A C 1
ATOM 720 O O . ASN A 1 92 ? 9.133 1.803 -10.453 1.00 84.25 92 ASN A O 1
ATOM 724 N N . TYR A 1 93 ? 8.456 3.924 -10.236 1.00 82.31 93 TYR A N 1
ATOM 725 C CA . TYR A 1 93 ? 7.974 4.018 -11.611 1.00 82.31 93 TYR A CA 1
ATOM 726 C C . TYR A 1 93 ? 9.114 3.887 -12.629 1.00 82.31 93 TYR A C 1
ATOM 728 O O . TYR A 1 93 ? 10.153 4.531 -12.449 1.00 82.31 93 TYR A O 1
ATOM 736 N N . PRO A 1 94 ? 8.939 3.086 -13.700 1.00 82.50 94 PRO A N 1
ATOM 737 C CA . PRO A 1 94 ? 9.965 2.921 -14.716 1.00 82.50 94 PRO A CA 1
ATOM 738 C C . PRO A 1 94 ? 10.237 4.233 -15.456 1.00 82.50 94 PRO A C 1
ATOM 740 O O . PRO A 1 94 ? 9.333 4.841 -16.029 1.00 82.50 94 PRO A O 1
ATOM 743 N N . VAL A 1 95 ? 11.503 4.636 -15.514 1.00 84.06 95 VAL A N 1
ATOM 744 C CA . VAL A 1 95 ? 11.953 5.728 -16.379 1.00 84.06 95 VAL A CA 1
ATOM 745 C C . VAL A 1 95 ? 12.303 5.134 -17.737 1.00 84.06 95 VAL A C 1
ATOM 747 O O . VAL A 1 95 ? 13.229 4.328 -17.851 1.00 84.06 95 VAL A O 1
ATOM 750 N N . VAL A 1 96 ? 11.544 5.510 -18.767 1.00 82.94 96 VAL A N 1
ATOM 751 C CA . VAL A 1 96 ? 11.762 5.063 -20.148 1.00 82.94 96 VAL A CA 1
ATOM 752 C C . VAL A 1 96 ? 12.518 6.142 -20.915 1.00 82.94 96 VAL A C 1
ATOM 754 O O . VAL A 1 96 ? 12.080 7.286 -20.989 1.00 82.94 96 VAL A O 1
ATOM 757 N N . THR A 1 97 ? 13.643 5.773 -21.517 1.00 84.75 97 THR A N 1
ATOM 758 C CA . THR A 1 97 ? 14.448 6.641 -22.380 1.00 84.75 97 THR A CA 1
ATOM 759 C C . THR A 1 97 ? 14.580 5.998 -23.755 1.00 84.75 97 THR A C 1
ATOM 761 O O . THR A 1 97 ? 14.867 4.806 -23.861 1.00 84.75 97 THR A O 1
ATOM 764 N N . LEU A 1 98 ? 14.365 6.781 -24.810 1.00 82.31 98 LEU A N 1
ATOM 765 C CA . LEU A 1 98 ? 14.623 6.381 -26.191 1.00 82.31 98 LEU A CA 1
ATOM 766 C C . LEU A 1 98 ? 15.920 7.048 -26.639 1.00 82.31 98 LEU A C 1
ATOM 768 O O . LEU A 1 98 ? 15.961 8.264 -26.809 1.00 82.31 98 LEU A O 1
ATOM 772 N N . ASN A 1 99 ? 16.972 6.252 -26.802 1.00 81.81 99 ASN A N 1
ATOM 773 C CA . ASN A 1 99 ? 18.267 6.727 -27.270 1.00 81.81 99 ASN A CA 1
ATOM 774 C C . ASN A 1 99 ? 18.444 6.329 -28.733 1.00 81.81 99 ASN A C 1
ATOM 776 O O . ASN A 1 99 ? 18.395 5.146 -29.064 1.00 81.81 99 ASN A O 1
ATOM 780 N N . PHE A 1 100 ? 18.646 7.314 -29.601 1.00 77.12 100 PHE A N 1
ATOM 781 C CA . PHE A 1 100 ? 19.038 7.070 -30.983 1.00 77.12 100 PHE A CA 1
ATOM 782 C C . PHE A 1 100 ? 20.524 6.709 -31.027 1.00 77.12 100 PHE A C 1
ATOM 784 O O . PHE A 1 100 ? 21.349 7.468 -30.513 1.00 77.12 100 PHE A O 1
ATOM 791 N N . ASP A 1 101 ? 20.855 5.565 -31.624 1.00 71.31 101 ASP A N 1
ATOM 792 C CA . ASP A 1 101 ? 22.241 5.141 -31.813 1.00 71.31 101 ASP A CA 1
ATOM 793 C C . ASP A 1 101 ? 22.541 4.943 -33.311 1.00 71.31 101 ASP A C 1
ATOM 795 O O . ASP A 1 101 ? 22.370 3.841 -33.844 1.00 71.31 101 ASP A O 1
ATOM 799 N N . PRO A 1 102 ? 23.013 5.999 -34.005 1.00 66.94 102 PRO A N 1
ATOM 800 C CA . PRO A 1 102 ? 23.324 5.930 -35.429 1.00 66.94 102 PRO A CA 1
ATOM 801 C C . PRO A 1 102 ? 24.560 5.078 -35.732 1.00 66.94 102 PRO A C 1
ATOM 803 O O . PRO A 1 102 ? 24.858 4.851 -36.903 1.00 66.94 102 PRO A O 1
ATOM 806 N N . THR A 1 103 ? 25.315 4.646 -34.712 1.00 74.06 103 THR A N 1
ATOM 807 C CA . THR A 1 103 ? 26.542 3.861 -34.908 1.00 74.06 103 THR A CA 1
ATOM 808 C C . THR A 1 103 ? 26.257 2.390 -35.204 1.00 74.06 103 THR A C 1
ATOM 810 O O . THR A 1 103 ? 27.106 1.715 -35.785 1.00 74.06 103 THR A O 1
ATOM 813 N N . VAL A 1 104 ? 25.056 1.911 -34.857 1.00 69.88 104 VAL A N 1
ATOM 814 C CA . VAL A 1 104 ? 24.594 0.544 -35.137 1.00 69.88 104 VAL A CA 1
ATOM 815 C C . VAL A 1 104 ? 23.785 0.488 -36.440 1.00 69.88 104 VAL A C 1
ATOM 817 O O . VAL A 1 104 ? 24.007 -0.415 -37.241 1.00 69.88 104 VAL A O 1
ATOM 820 N N . ASP A 1 105 ? 22.877 1.447 -36.669 1.00 73.38 105 ASP A N 1
ATOM 821 C CA . ASP A 1 105 ? 22.111 1.627 -37.919 1.00 73.38 105 ASP A CA 1
ATOM 822 C C . ASP A 1 105 ? 21.480 3.046 -37.935 1.00 73.38 105 ASP A C 1
ATOM 824 O O . ASP A 1 105 ? 21.013 3.509 -36.889 1.00 73.38 105 ASP A O 1
ATOM 828 N N . PRO A 1 106 ? 21.455 3.762 -39.084 1.00 69.62 106 PRO A N 1
ATOM 829 C CA . PRO A 1 106 ? 20.847 5.092 -39.229 1.00 69.62 106 PRO A CA 1
ATOM 830 C C . PRO A 1 106 ? 19.366 5.216 -38.824 1.00 69.62 106 PRO A C 1
ATOM 832 O O . PRO A 1 106 ? 18.866 6.339 -38.776 1.00 69.62 106 PRO A O 1
ATOM 835 N N . ASN A 1 107 ? 18.662 4.123 -38.515 1.00 74.56 107 ASN A N 1
ATOM 836 C CA . ASN A 1 107 ? 17.296 4.159 -37.990 1.00 74.56 107 ASN A CA 1
ATOM 837 C C . ASN A 1 107 ? 17.095 3.353 -36.689 1.00 74.56 107 ASN A C 1
ATOM 839 O O . ASN A 1 107 ? 15.969 2.966 -36.368 1.00 74.56 107 ASN A O 1
ATOM 843 N N . ASN A 1 108 ? 18.168 3.089 -35.935 1.00 79.50 108 ASN A N 1
ATOM 844 C CA . ASN A 1 108 ? 18.098 2.280 -34.720 1.00 79.50 108 ASN A CA 1
ATOM 845 C C . ASN A 1 108 ? 17.820 3.109 -33.458 1.00 79.50 108 ASN A C 1
ATOM 847 O O . ASN A 1 108 ? 18.548 4.044 -33.114 1.00 79.50 108 ASN A O 1
ATOM 851 N N . TRP A 1 109 ? 16.772 2.719 -32.734 1.00 79.50 109 TRP A N 1
ATOM 852 C CA . TRP A 1 109 ? 16.365 3.322 -31.470 1.00 79.50 109 TRP A CA 1
ATOM 853 C C . TRP A 1 109 ? 16.465 2.295 -30.348 1.00 79.50 109 TRP A C 1
ATOM 855 O O . TRP A 1 109 ? 15.794 1.264 -30.360 1.00 79.50 109 TRP A O 1
ATOM 865 N N . ILE A 1 110 ? 17.261 2.608 -29.331 1.00 80.12 110 ILE A N 1
ATOM 866 C CA . ILE A 1 110 ? 17.413 1.792 -28.132 1.00 80.12 110 ILE A CA 1
ATOM 867 C C . ILE A 1 110 ? 16.441 2.311 -27.073 1.00 80.12 110 ILE A C 1
ATOM 869 O O . ILE A 1 110 ? 16.613 3.403 -26.525 1.00 80.12 110 ILE A O 1
ATOM 873 N N . ARG A 1 111 ? 15.421 1.511 -26.747 1.00 81.19 111 ARG A N 1
ATOM 874 C CA . ARG A 1 111 ? 14.547 1.759 -25.594 1.00 81.19 111 ARG A CA 1
ATOM 875 C C . ARG A 1 111 ? 15.219 1.226 -24.331 1.00 81.19 111 ARG A C 1
ATOM 877 O O . ARG A 1 111 ? 15.367 0.020 -24.166 1.00 81.19 111 ARG A O 1
ATOM 884 N N . LYS A 1 112 ? 15.595 2.127 -23.426 1.00 81.00 112 LYS A N 1
ATOM 885 C CA . LYS A 1 112 ? 16.104 1.803 -22.091 1.00 81.00 112 LYS A CA 1
ATOM 886 C C . LYS A 1 112 ? 15.010 2.051 -21.060 1.00 81.00 112 LYS A C 1
ATOM 888 O O . LYS A 1 112 ? 14.455 3.143 -21.007 1.00 81.00 112 LYS A O 1
ATOM 893 N N . THR A 1 113 ? 14.732 1.061 -20.222 1.00 80.75 113 THR A N 1
ATOM 894 C CA . THR A 1 113 ? 13.800 1.189 -19.098 1.00 80.75 113 THR A CA 1
ATOM 895 C C . THR A 1 113 ? 14.561 0.939 -17.804 1.00 80.75 113 THR A C 1
ATOM 897 O O . THR A 1 113 ? 15.179 -0.110 -17.649 1.00 80.75 113 THR A O 1
ATOM 900 N N . VAL A 1 114 ? 14.548 1.914 -16.895 1.00 82.06 114 VAL A N 1
ATOM 901 C CA . VAL A 1 114 ? 15.218 1.832 -15.591 1.00 82.06 114 VAL A CA 1
ATOM 902 C C . VAL A 1 114 ? 14.169 1.858 -14.491 1.00 82.06 114 VAL A C 1
ATOM 904 O O . VAL A 1 114 ? 13.383 2.799 -14.407 1.00 82.06 114 VAL A O 1
ATOM 907 N N . ILE A 1 115 ? 14.175 0.833 -13.644 1.00 83.00 115 ILE A N 1
ATOM 908 C CA . ILE A 1 115 ? 13.345 0.746 -12.441 1.00 83.00 115 ILE A CA 1
ATOM 909 C C . ILE A 1 115 ? 14.287 0.875 -11.249 1.00 83.00 115 ILE A C 1
ATOM 911 O O . ILE A 1 115 ? 15.126 0.008 -11.017 1.00 83.00 115 ILE A O 1
ATOM 915 N N . GLU A 1 116 ? 14.186 1.981 -10.520 1.00 83.31 116 GLU A N 1
ATOM 916 C CA . GLU A 1 116 ? 14.997 2.199 -9.321 1.00 83.31 116 GLU A CA 1
ATOM 917 C C . GLU A 1 116 ? 14.378 1.485 -8.122 1.00 83.31 116 GLU A C 1
ATOM 919 O O . GLU A 1 116 ? 13.169 1.556 -7.924 1.00 83.31 116 GLU A O 1
ATOM 924 N N . ASP A 1 117 ? 15.184 0.873 -7.260 1.00 84.56 117 ASP A N 1
ATOM 925 C CA . ASP A 1 117 ? 14.669 0.319 -6.010 1.00 84.56 117 ASP A CA 1
ATOM 926 C C . ASP A 1 117 ? 14.378 1.439 -4.988 1.00 84.56 117 ASP A C 1
ATOM 928 O O . ASP A 1 117 ? 15.260 1.883 -4.251 1.00 84.56 117 ASP A O 1
ATOM 932 N N . LYS A 1 118 ? 13.131 1.926 -4.949 1.00 87.69 118 LYS A N 1
ATOM 933 C CA . LYS A 1 118 ? 12.670 2.981 -4.029 1.00 87.69 118 LYS A CA 1
ATOM 934 C C . LYS A 1 118 ? 11.348 2.614 -3.362 1.00 87.69 118 LYS A C 1
ATOM 936 O O . LYS A 1 118 ? 10.579 1.805 -3.868 1.00 87.69 118 LYS A O 1
ATOM 941 N N . VAL A 1 119 ? 11.097 3.247 -2.218 1.00 90.44 119 VAL A N 1
ATOM 942 C CA . VAL A 1 119 ? 9.809 3.201 -1.511 1.00 90.44 119 VAL A CA 1
ATOM 943 C C . VAL A 1 119 ? 8.771 3.998 -2.304 1.00 90.44 119 VAL A C 1
ATOM 945 O O . VAL A 1 119 ? 9.058 5.113 -2.747 1.00 90.44 119 VAL A O 1
ATOM 948 N N . ARG A 1 120 ? 7.561 3.454 -2.462 1.00 94.50 120 ARG A N 1
ATOM 949 C CA . ARG A 1 120 ? 6.414 4.170 -3.034 1.00 94.50 120 ARG A CA 1
ATOM 950 C C . ARG A 1 120 ? 5.589 4.829 -1.938 1.00 94.50 120 ARG A C 1
ATOM 952 O O . ARG A 1 120 ? 5.486 4.310 -0.828 1.00 94.50 120 ARG A O 1
ATOM 959 N N . PHE A 1 121 ? 4.977 5.964 -2.258 1.00 95.62 121 PHE A N 1
ATOM 960 C CA . PHE A 1 121 ? 4.240 6.778 -1.295 1.00 95.62 121 PHE A CA 1
ATOM 961 C C . PHE A 1 121 ? 2.777 6.955 -1.700 1.00 95.62 121 PHE A C 1
ATOM 963 O O . PHE A 1 121 ? 2.454 7.242 -2.848 1.00 95.62 121 PHE A O 1
ATOM 970 N N . THR A 1 122 ? 1.879 6.841 -0.736 1.00 98.12 122 THR A N 1
ATOM 971 C CA . THR A 1 122 ? 0.442 7.051 -0.881 1.00 98.12 122 THR A CA 1
ATOM 972 C C . THR A 1 122 ? 0.029 8.198 0.031 1.00 98.12 122 THR A C 1
ATOM 974 O O . THR A 1 122 ? 0.361 8.201 1.215 1.00 98.12 122 THR A O 1
ATOM 977 N N . PHE A 1 123 ? -0.743 9.136 -0.512 1.00 98.38 123 PHE A N 1
ATOM 978 C CA . PHE A 1 123 ? -1.434 10.178 0.236 1.00 98.38 123 PHE A CA 1
ATOM 979 C C . PHE A 1 123 ? -2.834 10.380 -0.330 1.00 98.38 123 PHE A C 1
ATOM 981 O O . PHE A 1 123 ? -2.997 10.919 -1.426 1.00 98.38 123 PHE A O 1
ATOM 988 N N . GLN A 1 124 ? -3.854 9.952 0.407 1.00 98.56 124 GLN A N 1
ATOM 989 C CA . GLN A 1 124 ? -5.241 10.040 -0.044 1.00 98.56 124 GLN A CA 1
ATOM 990 C C . GLN A 1 124 ? -6.131 10.702 0.993 1.00 98.56 124 GLN A C 1
ATOM 992 O O . GLN A 1 124 ? -6.002 10.476 2.194 1.00 98.56 124 GLN A O 1
ATOM 997 N N . PHE A 1 125 ? -7.089 11.484 0.511 1.00 98.38 125 PHE A N 1
ATOM 998 C CA . PHE A 1 125 ? -8.231 11.888 1.311 1.00 98.38 125 PHE A CA 1
ATOM 999 C C . PHE A 1 125 ? -9.315 10.819 1.205 1.00 98.38 125 PHE A C 1
ATOM 1001 O O . PHE A 1 125 ? -9.618 10.334 0.113 1.00 98.38 125 PHE A O 1
ATOM 1008 N N . ALA A 1 126 ? -9.920 10.487 2.338 1.00 98.19 126 ALA A N 1
ATOM 1009 C CA . ALA A 1 126 ? -10.979 9.506 2.437 1.00 98.19 126 ALA A CA 1
ATOM 1010 C C . ALA A 1 126 ? -12.234 10.118 3.056 1.00 98.19 126 ALA A C 1
ATOM 1012 O O . ALA A 1 126 ? -12.169 10.816 4.073 1.00 98.19 126 ALA A O 1
ATOM 1013 N N . LYS A 1 127 ? -13.394 9.815 2.470 1.00 97.75 127 LYS A N 1
ATOM 1014 C CA . LYS A 1 127 ? -14.697 10.213 3.003 1.00 97.75 127 LYS A CA 1
ATOM 1015 C C . LYS A 1 127 ? -15.679 9.053 2.985 1.00 97.75 127 LYS A C 1
ATOM 1017 O O . LYS A 1 127 ? -15.892 8.411 1.959 1.00 97.75 127 LYS A O 1
ATOM 1022 N N . ARG A 1 128 ? -16.311 8.822 4.129 1.00 97.00 128 ARG A N 1
ATOM 1023 C CA . ARG A 1 128 ? -17.319 7.790 4.331 1.00 97.00 128 ARG A CA 1
ATOM 1024 C C . ARG A 1 128 ? -18.703 8.273 3.904 1.00 97.00 128 ARG A C 1
ATOM 1026 O O . ARG A 1 128 ? -19.160 9.339 4.305 1.00 97.00 128 ARG A O 1
ATOM 1033 N N . PHE A 1 129 ? -19.392 7.430 3.148 1.00 95.50 129 PHE A N 1
ATOM 1034 C CA . PHE A 1 129 ? -20.768 7.587 2.697 1.00 95.50 129 PHE A CA 1
ATOM 1035 C C . PHE A 1 129 ? -21.553 6.315 3.041 1.00 95.50 129 PHE A C 1
ATOM 1037 O O . PHE A 1 129 ? -21.590 5.344 2.286 1.00 95.50 129 PHE A O 1
ATOM 1044 N N . GLY A 1 130 ? -22.169 6.300 4.227 1.00 93.25 130 GLY A N 1
ATOM 1045 C CA . GLY A 1 130 ? -22.923 5.144 4.714 1.00 93.25 130 GLY A CA 1
ATOM 1046 C C . GLY A 1 130 ? -22.045 3.898 4.886 1.00 93.25 130 GLY A C 1
ATOM 1047 O O . GLY A 1 130 ? -21.249 3.812 5.830 1.00 93.25 130 GLY A O 1
ATOM 1048 N N . TRP A 1 131 ? -22.223 2.922 3.991 1.00 91.44 131 TRP A N 1
ATOM 1049 C CA . TRP A 1 131 ? -21.531 1.629 4.020 1.00 91.44 131 TRP A CA 1
ATOM 1050 C C . TRP A 1 131 ? -20.181 1.623 3.290 1.00 91.44 131 TRP A C 1
ATOM 1052 O O . TRP A 1 131 ? -19.385 0.719 3.537 1.00 91.44 131 TRP A O 1
ATOM 1062 N N . ALA A 1 132 ? -19.914 2.620 2.443 1.00 96.19 132 ALA A N 1
ATOM 1063 C CA . ALA A 1 132 ? -18.690 2.717 1.656 1.00 96.19 132 ALA A CA 1
ATOM 1064 C C . ALA A 1 132 ? -17.853 3.934 2.067 1.00 96.19 132 ALA A C 1
ATOM 1066 O O . ALA A 1 132 ? -18.386 4.959 2.491 1.00 96.19 132 ALA A O 1
ATOM 1067 N N . THR A 1 133 ? -16.543 3.845 1.893 1.00 98.25 133 THR A N 1
ATOM 1068 C CA . THR A 1 133 ? -15.606 4.964 1.989 1.00 98.25 133 THR A CA 1
ATOM 1069 C C . THR A 1 133 ? -14.977 5.173 0.629 1.00 98.25 133 THR A C 1
ATOM 1071 O O . THR A 1 133 ? -14.441 4.235 0.056 1.00 98.25 133 THR A O 1
ATOM 1074 N N . LEU A 1 134 ? -15.036 6.398 0.116 1.00 98.50 134 LEU A N 1
ATOM 1075 C CA . LEU A 1 134 ? -14.354 6.774 -1.115 1.00 98.50 134 LEU A CA 1
ATOM 1076 C C . LEU A 1 134 ? -13.010 7.408 -0.771 1.00 98.50 134 LEU A C 1
ATOM 1078 O O . LEU A 1 134 ? -12.949 8.291 0.087 1.00 98.50 134 LEU A O 1
ATOM 1082 N N . ARG A 1 135 ? -11.958 6.983 -1.464 1.00 98.38 135 ARG A N 1
ATOM 1083 C CA . ARG A 1 135 ? -10.601 7.523 -1.384 1.00 98.38 135 ARG A CA 1
ATOM 1084 C C . ARG A 1 135 ? -10.206 8.148 -2.711 1.00 98.38 135 ARG A C 1
ATOM 1086 O O . ARG A 1 135 ? -10.505 7.592 -3.765 1.00 98.38 135 ARG A O 1
ATOM 1093 N N . TYR A 1 136 ? -9.508 9.274 -2.667 1.00 98.12 136 TYR A N 1
ATOM 1094 C CA . TYR A 1 136 ? -8.864 9.858 -3.842 1.00 98.12 136 TYR A CA 1
ATOM 1095 C C . TYR A 1 136 ? -7.558 10.550 -3.454 1.00 98.12 136 TYR A C 1
ATOM 1097 O O . TYR A 1 136 ? -7.427 11.082 -2.350 1.00 98.12 136 TYR A O 1
ATOM 1105 N N . GLY A 1 137 ? -6.588 10.554 -4.364 1.00 97.44 137 GLY A N 1
ATOM 1106 C CA . GLY A 1 137 ? -5.314 11.240 -4.174 1.00 97.44 137 GLY A CA 1
ATOM 1107 C C . GLY A 1 137 ? -4.175 10.499 -4.854 1.00 97.44 137 GLY A C 1
ATOM 1108 O O . GLY A 1 137 ? -4.340 9.970 -5.951 1.00 97.44 137 GLY A O 1
ATOM 1109 N N . ILE A 1 138 ? -3.028 10.459 -4.187 1.00 97.12 138 ILE A N 1
ATOM 1110 C CA . ILE A 1 138 ? -1.842 9.737 -4.633 1.00 97.12 138 ILE A CA 1
ATOM 1111 C C . ILE A 1 138 ? -1.875 8.326 -4.037 1.00 97.12 138 ILE A C 1
ATOM 1113 O O . ILE A 1 138 ? -1.993 8.176 -2.825 1.00 97.12 138 ILE A O 1
ATOM 1117 N N . LYS A 1 139 ? -1.755 7.292 -4.864 1.00 97.00 139 LYS A N 1
ATOM 1118 C CA . LYS A 1 139 ? -1.626 5.882 -4.489 1.00 97.00 139 LYS A CA 1
ATOM 1119 C C . LYS A 1 139 ? -0.368 5.319 -5.135 1.00 97.00 139 LYS A C 1
ATOM 1121 O O . LYS A 1 139 ? -0.219 5.413 -6.351 1.00 97.00 139 LYS A O 1
ATOM 1126 N N . GLU A 1 140 ? 0.519 4.755 -4.319 1.00 94.38 140 GLU A N 1
ATOM 1127 C CA . GLU A 1 140 ? 1.783 4.151 -4.759 1.00 94.38 140 GLU A CA 1
ATOM 1128 C C . GLU A 1 140 ? 2.573 5.051 -5.733 1.00 94.38 140 GLU A C 1
ATOM 1130 O O . GLU A 1 140 ? 3.025 4.590 -6.770 1.00 94.38 140 GLU A O 1
ATOM 1135 N N . SER A 1 141 ? 2.721 6.339 -5.410 1.00 93.69 141 SER A N 1
ATOM 1136 C CA . SER A 1 141 ? 3.396 7.390 -6.191 1.00 93.69 141 SER A CA 1
ATOM 1137 C C . SER A 1 141 ? 2.725 7.781 -7.522 1.00 93.69 141 SER A C 1
ATOM 1139 O O . SER A 1 141 ? 3.300 8.540 -8.296 1.00 93.69 141 SER A O 1
ATOM 1141 N N . THR A 1 142 ? 1.491 7.332 -7.770 1.00 93.19 142 THR A N 1
ATOM 1142 C CA . THR A 1 142 ? 0.628 7.737 -8.904 1.00 93.19 142 THR A CA 1
ATOM 1143 C C . THR A 1 142 ? -0.678 8.358 -8.451 1.00 93.19 142 THR A C 1
ATOM 1145 O O . THR A 1 142 ? -1.021 8.280 -7.283 1.00 93.19 142 THR A O 1
ATOM 1148 N N . GLY A 1 143 ? -1.464 8.925 -9.367 1.00 94.38 143 GLY A N 1
ATOM 1149 C CA . GLY A 1 143 ? -2.874 9.207 -9.091 1.00 94.38 143 GLY A CA 1
ATOM 1150 C C . GLY A 1 143 ? -3.682 7.921 -8.883 1.00 94.38 143 GLY A C 1
ATOM 1151 O O . GLY A 1 143 ? -3.450 6.918 -9.556 1.00 94.38 143 GLY A O 1
ATOM 1152 N N . GLY A 1 144 ? -4.644 7.954 -7.961 1.00 96.62 144 GLY A N 1
ATOM 1153 C CA . GLY A 1 144 ? -5.528 6.822 -7.716 1.00 96.62 144 GLY A CA 1
ATOM 1154 C C . GLY A 1 144 ? -6.789 7.162 -6.930 1.00 96.62 144 GLY A C 1
ATOM 1155 O O . GLY A 1 144 ? -6.844 8.129 -6.162 1.00 96.62 144 GLY A O 1
ATOM 1156 N N . ILE A 1 145 ? -7.795 6.315 -7.109 1.00 98.31 145 ILE A N 1
ATOM 1157 C CA . ILE A 1 145 ? -9.058 6.315 -6.373 1.00 98.31 145 ILE A CA 1
ATOM 1158 C C . ILE A 1 145 ? -9.271 4.952 -5.718 1.00 98.31 145 ILE A C 1
ATOM 1160 O O . ILE A 1 145 ? -8.760 3.940 -6.192 1.00 98.31 145 ILE A O 1
ATOM 1164 N N . GLY A 1 146 ? -10.031 4.920 -4.631 1.00 98.38 146 GLY A N 1
ATOM 1165 C CA . GLY A 1 146 ? -10.337 3.683 -3.927 1.00 98.38 146 GLY A CA 1
ATOM 1166 C C . GLY A 1 146 ? -11.734 3.681 -3.330 1.00 98.38 146 GLY A C 1
ATOM 1167 O O . GLY A 1 146 ? -12.316 4.736 -3.070 1.00 98.38 146 GLY A O 1
ATOM 1168 N N . ILE A 1 147 ? -12.273 2.486 -3.115 1.00 98.50 147 ILE A N 1
ATOM 1169 C CA . ILE A 1 147 ? -13.535 2.260 -2.418 1.00 98.50 147 ILE A CA 1
ATOM 1170 C C . ILE A 1 147 ? -13.305 1.196 -1.355 1.00 98.50 147 ILE A C 1
ATOM 1172 O O . ILE A 1 147 ? -12.894 0.084 -1.678 1.00 98.50 147 ILE A O 1
ATOM 1176 N N . ASP A 1 148 ? -13.614 1.517 -0.102 1.00 97.88 148 ASP A N 1
ATOM 1177 C CA . ASP A 1 148 ? -13.543 0.572 1.008 1.00 97.88 148 ASP A CA 1
ATOM 1178 C C . ASP A 1 148 ? -14.933 0.282 1.570 1.00 97.88 148 ASP A C 1
ATOM 1180 O O . ASP A 1 148 ? -15.744 1.188 1.765 1.00 97.88 148 ASP A O 1
ATOM 1184 N N . ALA A 1 149 ? -15.194 -0.975 1.902 1.00 96.75 149 ALA A N 1
ATOM 1185 C CA . ALA A 1 149 ? -16.367 -1.412 2.641 1.00 96.75 149 ALA A CA 1
ATOM 1186 C C . ALA A 1 149 ? -15.905 -2.165 3.889 1.00 96.75 149 ALA A C 1
ATOM 1188 O O . ALA A 1 149 ? -15.201 -3.166 3.796 1.00 96.75 149 ALA A O 1
ATOM 1189 N N . ASN A 1 150 ? -16.308 -1.686 5.066 1.00 94.00 150 ASN A N 1
ATOM 1190 C CA . ASN A 1 150 ? -15.943 -2.293 6.345 1.00 94.00 150 ASN A CA 1
ATOM 1191 C C . ASN A 1 150 ? -17.205 -2.700 7.106 1.00 94.00 150 ASN A C 1
ATOM 1193 O O . ASN A 1 150 ? -18.115 -1.884 7.296 1.00 94.00 150 ASN A O 1
ATOM 1197 N N . LYS A 1 151 ? -17.265 -3.951 7.565 1.00 91.44 151 LYS A N 1
ATOM 1198 C CA . LYS A 1 151 ? -18.419 -4.491 8.287 1.00 91.44 151 LYS A CA 1
ATOM 1199 C C . LYS A 1 151 ? -17.986 -5.456 9.382 1.00 91.44 151 LYS A C 1
ATOM 1201 O O . LYS A 1 151 ? -17.160 -6.331 9.163 1.00 91.44 151 LYS A O 1
ATOM 1206 N N . THR A 1 152 ? -18.607 -5.336 10.549 1.00 88.25 152 THR A N 1
ATOM 1207 C CA . THR A 1 152 ? -18.504 -6.355 11.596 1.00 88.25 152 THR A CA 1
ATOM 1208 C C . THR A 1 152 ? -19.558 -7.432 11.356 1.00 88.25 152 THR A C 1
ATOM 1210 O O . THR A 1 152 ? -20.748 -7.116 11.261 1.00 88.25 152 THR A O 1
ATOM 1213 N N . TRP A 1 153 ? -19.131 -8.689 11.260 1.00 84.12 153 TRP A N 1
ATOM 1214 C CA . TRP A 1 153 ? -19.995 -9.858 11.099 1.00 84.12 153 TRP A CA 1
ATOM 1215 C C . TRP A 1 153 ? -19.447 -11.030 11.920 1.00 84.12 153 TRP A C 1
ATOM 1217 O O . TRP A 1 153 ? -18.239 -11.217 11.986 1.00 84.12 153 TRP A O 1
ATOM 1227 N N . LEU A 1 154 ? -20.320 -11.801 12.581 1.00 82.75 154 LEU A N 1
ATOM 1228 C CA . LEU A 1 154 ? -19.933 -12.942 13.433 1.00 82.75 154 LEU A CA 1
ATOM 1229 C C . LEU A 1 154 ? -18.813 -12.615 14.446 1.00 82.75 154 LEU A C 1
ATOM 1231 O O . LEU A 1 154 ? -17.917 -13.424 14.647 1.00 82.75 154 LEU A O 1
ATOM 1235 N N . SER A 1 155 ? -18.833 -11.421 15.049 1.00 86.56 155 SER A N 1
ATOM 1236 C CA . SER A 1 155 ? -17.787 -10.909 15.961 1.00 86.56 155 SER A CA 1
ATOM 1237 C C . SER A 1 155 ? -16.410 -10.632 15.336 1.00 86.56 155 SER A C 1
ATOM 1239 O O . SER A 1 155 ? -15.502 -10.234 16.058 1.00 86.56 155 SER A O 1
ATOM 1241 N N . HIS A 1 156 ? -16.262 -10.752 14.016 1.00 89.06 156 HIS A N 1
ATOM 1242 C CA . HIS A 1 156 ? -15.031 -10.437 13.288 1.00 89.06 156 HIS A CA 1
ATOM 1243 C C . HIS A 1 156 ? -15.230 -9.189 12.420 1.00 89.06 156 HIS A C 1
ATOM 1245 O O . HIS A 1 156 ? -16.333 -8.907 11.934 1.00 89.06 156 HIS A O 1
ATOM 1251 N N . ARG A 1 157 ? -14.164 -8.411 12.224 1.00 92.81 157 ARG A N 1
ATOM 1252 C CA . ARG A 1 157 ? -14.173 -7.271 11.301 1.00 92.81 157 ARG A CA 1
ATOM 1253 C C . ARG A 1 157 ? -13.736 -7.730 9.921 1.00 92.81 157 ARG A C 1
ATOM 1255 O O . ARG A 1 157 ? -12.654 -8.285 9.761 1.00 92.81 157 ARG A O 1
ATOM 1262 N N . PHE A 1 158 ? -14.577 -7.455 8.936 1.00 95.31 158 PHE A N 1
ATOM 1263 C CA . PHE A 1 158 ? -14.309 -7.688 7.527 1.00 95.31 158 PHE A CA 1
ATOM 1264 C C . PHE A 1 158 ? -14.089 -6.353 6.827 1.00 95.31 158 PHE A C 1
ATOM 1266 O O . PHE A 1 158 ? -14.874 -5.416 7.002 1.00 95.31 158 PHE A O 1
ATOM 1273 N N . GLY A 1 159 ? -13.036 -6.287 6.024 1.00 96.31 159 GLY A N 1
ATOM 1274 C CA . GLY A 1 159 ? -12.727 -5.172 5.143 1.00 96.31 159 GLY A CA 1
ATOM 1275 C C . GLY A 1 159 ? -12.623 -5.654 3.704 1.00 96.31 159 GLY A C 1
ATOM 1276 O O . GLY A 1 159 ? -12.021 -6.691 3.432 1.00 96.31 159 GLY A O 1
ATOM 1277 N N . LEU A 1 160 ? -13.199 -4.895 2.784 1.00 98.12 160 LEU A N 1
ATOM 1278 C CA . LEU A 1 160 ? -12.997 -5.040 1.350 1.00 98.12 160 LEU A CA 1
ATOM 1279 C C . LEU A 1 160 ? -12.528 -3.697 0.802 1.00 98.12 160 LEU A C 1
ATOM 1281 O O . LEU A 1 160 ? -13.091 -2.665 1.157 1.00 98.12 160 LEU A O 1
ATOM 1285 N N . SER A 1 161 ? -11.519 -3.712 -0.054 1.00 98.25 161 SER A N 1
ATOM 1286 C CA . SER A 1 161 ? -10.920 -2.520 -0.639 1.00 98.25 161 SER A CA 1
ATOM 1287 C C . SER A 1 161 ? -10.691 -2.737 -2.126 1.00 98.25 161 SER A C 1
ATOM 1289 O O . SER A 1 161 ? -10.081 -3.732 -2.513 1.00 98.25 161 SER A O 1
ATOM 1291 N N . LEU A 1 162 ? -11.198 -1.831 -2.953 1.00 98.56 162 LEU A N 1
ATOM 1292 C CA . LEU A 1 162 ? -10.960 -1.796 -4.390 1.00 98.56 162 LEU A CA 1
ATOM 1293 C C . LEU A 1 162 ? -10.206 -0.510 -4.719 1.00 98.56 162 LEU A C 1
ATOM 1295 O O . LEU A 1 162 ? -10.743 0.576 -4.522 1.00 98.56 162 LEU A O 1
ATOM 1299 N N . ASP A 1 163 ? -8.989 -0.634 -5.230 1.00 98.31 163 ASP A N 1
ATOM 1300 C CA . ASP A 1 163 ? -8.137 0.472 -5.657 1.00 98.31 163 ASP A CA 1
ATOM 1301 C C . ASP A 1 163 ? -7.997 0.480 -7.182 1.00 98.31 163 ASP A C 1
ATOM 1303 O O . ASP A 1 163 ? -7.779 -0.565 -7.794 1.00 98.31 163 ASP A O 1
ATOM 1307 N N . LEU A 1 164 ? -8.075 1.670 -7.777 1.00 97.81 164 LEU A N 1
ATOM 1308 C CA . LEU A 1 164 ? -7.777 1.955 -9.179 1.00 97.81 164 LEU A CA 1
ATOM 1309 C C . LEU A 1 164 ? -6.711 3.051 -9.224 1.00 97.81 164 LEU A C 1
ATOM 1311 O O . LEU A 1 164 ? -6.946 4.163 -8.750 1.00 97.81 164 LEU A O 1
ATOM 1315 N N . PHE A 1 165 ? -5.543 2.756 -9.773 1.00 95.81 165 PHE A N 1
ATOM 1316 C CA . PHE A 1 165 ? -4.404 3.673 -9.798 1.00 95.81 165 PHE A CA 1
ATOM 1317 C C . PHE A 1 165 ? -3.475 3.334 -10.960 1.00 95.81 165 PHE A C 1
ATOM 1319 O O . PHE A 1 165 ? -3.789 2.444 -11.746 1.00 95.81 165 PHE A O 1
ATOM 1326 N N . ASP A 1 166 ? -2.359 4.052 -11.086 1.00 91.81 166 ASP A N 1
ATOM 1327 C CA . ASP A 1 166 ? -1.374 3.804 -12.145 1.00 91.81 166 ASP A CA 1
ATOM 1328 C C . ASP A 1 166 ? -1.999 3.846 -13.553 1.00 91.81 166 ASP A C 1
ATOM 1330 O O . ASP A 1 166 ? -1.916 2.915 -14.349 1.00 91.81 166 ASP A O 1
ATOM 1334 N N . ALA A 1 167 ? -2.752 4.917 -13.820 1.00 88.00 167 ALA A N 1
ATOM 1335 C CA . ALA A 1 167 ? -3.354 5.145 -15.124 1.00 88.00 167 ALA A CA 1
ATOM 1336 C C . ALA A 1 167 ? -2.331 5.817 -16.049 1.00 88.00 167 ALA A C 1
ATOM 1338 O O . ALA A 1 167 ? -1.975 6.981 -15.841 1.00 88.00 167 ALA A O 1
ATOM 1339 N N . THR A 1 168 ? -1.893 5.101 -17.081 1.00 80.12 168 THR A N 1
ATOM 1340 C CA . THR A 1 168 ? -1.024 5.627 -18.138 1.00 80.12 168 THR A CA 1
ATOM 1341 C C . THR A 1 168 ? -1.765 5.662 -19.477 1.00 80.12 168 THR A C 1
ATOM 1343 O O . THR A 1 168 ? -2.868 5.138 -19.616 1.00 80.12 168 THR A O 1
ATOM 1346 N N . PHE A 1 169 ? -1.189 6.327 -20.482 1.00 75.38 169 PHE A N 1
ATOM 1347 C CA . PHE A 1 169 ? -1.796 6.395 -21.819 1.00 75.38 169 PHE A CA 1
ATOM 1348 C C . PHE A 1 169 ? -1.663 5.090 -22.616 1.00 75.38 169 PHE A C 1
ATOM 1350 O O . PHE A 1 169 ? -2.374 4.902 -23.600 1.00 75.38 169 PHE A O 1
ATOM 1357 N N . ASP A 1 170 ? -0.737 4.218 -22.225 1.00 76.00 170 ASP A N 1
ATOM 1358 C CA . ASP A 1 170 ? -0.334 3.024 -22.963 1.00 76.00 170 ASP A CA 1
ATOM 1359 C C . ASP A 1 170 ? -0.788 1.708 -22.315 1.00 76.00 170 ASP A C 1
ATOM 1361 O O . ASP A 1 170 ? -0.613 0.652 -22.923 1.00 76.00 170 ASP A O 1
ATOM 1365 N N . GLN A 1 171 ? -1.370 1.741 -21.110 1.00 76.50 171 GLN A N 1
ATOM 1366 C CA . GLN A 1 171 ? -1.770 0.542 -20.366 1.00 76.50 171 GLN A CA 1
ATOM 1367 C C . GLN A 1 171 ? -3.119 0.719 -19.666 1.00 76.50 171 GLN A C 1
ATOM 1369 O O . GLN A 1 171 ? -3.563 1.832 -19.380 1.00 76.50 171 GLN A O 1
ATOM 1374 N N . LEU A 1 172 ? -3.792 -0.405 -19.391 1.00 86.50 172 LEU A N 1
ATOM 1375 C CA . LEU A 1 172 ? -4.984 -0.385 -18.551 1.00 86.50 172 LEU A CA 1
ATOM 1376 C C . LEU A 1 172 ? -4.586 0.004 -17.123 1.00 86.50 172 LEU A C 1
ATOM 1378 O O . LEU A 1 172 ? -3.564 -0.469 -16.620 1.00 86.50 172 LEU A O 1
ATOM 1382 N N . PRO A 1 173 ? -5.404 0.826 -16.447 1.00 92.56 173 PRO A N 1
ATOM 1383 C CA . PRO A 1 173 ? -5.120 1.222 -15.081 1.00 92.56 173 PRO A CA 1
ATOM 1384 C C . PRO A 1 173 ? -5.082 -0.005 -14.171 1.00 92.56 173 PRO A C 1
ATOM 1386 O O . PRO A 1 173 ? -5.863 -0.955 -14.317 1.00 92.56 173 PRO A O 1
ATOM 1389 N N . ARG A 1 174 ? -4.189 0.034 -13.190 1.00 93.38 174 ARG A N 1
ATOM 1390 C CA . ARG A 1 174 ? -4.031 -1.035 -12.217 1.00 93.38 174 ARG A CA 1
ATOM 1391 C C . ARG A 1 174 ? -5.234 -1.085 -11.292 1.00 93.38 174 ARG A C 1
ATOM 1393 O O . ARG A 1 174 ? -5.581 -0.103 -10.637 1.00 93.38 174 ARG A O 1
ATOM 1400 N N . VAL A 1 175 ? -5.837 -2.267 -11.213 1.00 97.31 175 VAL A N 1
ATOM 1401 C CA . VAL A 1 175 ? -6.942 -2.557 -10.300 1.00 97.31 175 VAL A CA 1
ATOM 1402 C C . VAL A 1 175 ? -6.493 -3.571 -9.268 1.00 97.31 175 VAL A C 1
ATOM 1404 O O . VAL A 1 175 ? -6.111 -4.681 -9.637 1.00 97.31 175 VAL A O 1
ATOM 1407 N N . LYS A 1 176 ? -6.570 -3.199 -7.988 1.00 97.44 176 LYS A N 1
ATOM 1408 C CA . LYS A 1 176 ? -6.263 -4.072 -6.850 1.00 97.44 176 LYS A CA 1
ATOM 1409 C C . LYS A 1 176 ? -7.514 -4.268 -6.003 1.00 97.44 176 LYS A C 1
ATOM 1411 O O . LYS A 1 176 ? -8.115 -3.300 -5.548 1.00 97.44 176 LYS A O 1
ATOM 1416 N N . LEU A 1 177 ? -7.896 -5.521 -5.775 1.00 98.56 177 LEU A N 1
ATOM 1417 C CA . LEU A 1 177 ? -8.959 -5.908 -4.853 1.00 98.56 177 LEU A CA 1
ATOM 1418 C C . LEU A 1 177 ? -8.329 -6.604 -3.649 1.00 98.56 177 LEU A C 1
ATOM 1420 O O . LEU A 1 177 ? -7.665 -7.626 -3.802 1.00 98.56 177 LEU A O 1
ATOM 1424 N N . THR A 1 178 ? -8.563 -6.070 -2.455 1.00 98.56 178 THR A N 1
ATOM 1425 C CA . THR A 1 178 ? -8.031 -6.586 -1.191 1.00 98.56 178 THR A CA 1
ATOM 1426 C C . THR A 1 178 ? -9.175 -6.917 -0.245 1.00 98.56 178 THR A C 1
ATOM 1428 O O . THR A 1 178 ? -10.025 -6.071 0.021 1.00 98.56 178 THR A O 1
ATOM 1431 N N . ALA A 1 179 ? -9.174 -8.125 0.302 1.00 98.31 179 ALA A N 1
ATOM 1432 C CA . ALA A 1 179 ? -10.020 -8.535 1.411 1.00 98.31 179 ALA A CA 1
ATOM 1433 C C . ALA A 1 179 ? -9.175 -8.678 2.683 1.00 98.31 179 ALA A C 1
ATOM 1435 O O . ALA A 1 179 ? -8.024 -9.114 2.636 1.00 98.31 179 ALA A O 1
ATOM 1436 N N . ALA A 1 180 ? -9.755 -8.319 3.823 1.00 97.62 180 ALA A N 1
ATOM 1437 C CA . ALA A 1 180 ? -9.136 -8.430 5.134 1.00 97.62 180 ALA A CA 1
ATOM 1438 C C . ALA A 1 180 ? -10.143 -8.971 6.152 1.00 97.62 180 ALA A C 1
ATOM 1440 O O . ALA A 1 180 ? -11.294 -8.530 6.184 1.00 97.62 180 ALA A O 1
ATOM 1441 N N . ILE A 1 181 ? -9.702 -9.893 7.003 1.00 97.06 181 ILE A N 1
ATOM 1442 C CA . ILE A 1 181 ? -10.479 -10.413 8.130 1.00 97.06 181 ILE A CA 1
ATOM 1443 C C . ILE A 1 181 ? -9.648 -10.320 9.407 1.00 97.06 181 ILE A C 1
ATOM 1445 O O . ILE A 1 181 ? -8.514 -10.790 9.451 1.00 97.06 181 ILE A O 1
ATOM 1449 N N . GLU A 1 182 ? -10.210 -9.710 10.446 1.00 96.44 182 GLU A N 1
ATOM 1450 C CA . GLU A 1 182 ? -9.628 -9.718 11.789 1.00 96.44 182 GLU A CA 1
ATOM 1451 C C . GLU A 1 182 ? -9.813 -11.109 12.402 1.00 96.44 182 GLU A C 1
ATOM 1453 O O . GLU A 1 182 ? -10.951 -11.507 12.627 1.00 96.44 182 GLU A O 1
ATOM 1458 N N . LEU A 1 183 ? -8.726 -11.848 12.654 1.00 92.06 183 LEU A N 1
ATOM 1459 C CA . LEU A 1 183 ? -8.786 -13.157 13.330 1.00 92.06 183 LEU A CA 1
ATOM 1460 C C . LEU A 1 183 ? -8.581 -13.033 14.841 1.00 92.06 183 LEU A C 1
ATOM 1462 O O . LEU A 1 183 ? -9.216 -13.735 15.622 1.00 92.06 183 LEU A O 1
ATOM 1466 N N . PHE A 1 184 ? -7.701 -12.119 15.247 1.00 90.50 184 PHE A N 1
ATOM 1467 C CA . PHE A 1 184 ? -7.453 -11.758 16.638 1.00 90.50 184 PHE A CA 1
ATOM 1468 C C . PHE A 1 184 ? -7.450 -10.242 16.749 1.00 90.50 184 PHE A C 1
ATOM 1470 O O . PHE A 1 184 ? -7.282 -9.550 15.745 1.00 90.50 184 PHE A O 1
ATOM 1477 N N . ARG A 1 185 ? -7.594 -9.716 17.969 1.00 90.06 185 ARG A N 1
ATOM 1478 C CA . ARG A 1 185 ? -7.555 -8.269 18.204 1.00 90.06 185 ARG A CA 1
ATOM 1479 C C . ARG A 1 185 ? -6.304 -7.679 17.544 1.00 90.06 185 ARG A C 1
ATOM 1481 O O . ARG A 1 185 ? -5.198 -8.131 17.828 1.00 90.06 185 ARG A O 1
ATOM 1488 N N . ASN A 1 186 ? -6.505 -6.706 16.657 1.00 91.12 186 ASN A N 1
ATOM 1489 C CA . ASN A 1 186 ? -5.443 -6.009 15.924 1.00 91.12 186 ASN A CA 1
ATOM 1490 C C . ASN A 1 186 ? -4.679 -6.854 14.880 1.00 91.12 186 ASN A C 1
ATOM 1492 O O . ASN A 1 186 ? -3.811 -6.293 14.216 1.00 91.12 186 ASN A O 1
ATOM 1496 N N . ILE A 1 187 ? -4.995 -8.142 14.683 1.00 95.56 187 ILE A N 1
ATOM 1497 C CA . ILE A 1 187 ? -4.329 -9.036 13.719 1.00 95.56 187 ILE A CA 1
ATOM 1498 C C . ILE A 1 187 ? -5.310 -9.456 12.628 1.00 95.56 187 ILE A C 1
ATOM 1500 O O . ILE A 1 187 ? -6.300 -10.153 12.866 1.00 95.56 187 ILE A O 1
ATOM 1504 N N . TYR A 1 188 ? -4.976 -9.079 11.404 1.00 97.19 188 TYR A N 1
ATOM 1505 C CA . TYR A 1 188 ? -5.756 -9.339 10.210 1.00 97.19 188 TYR A CA 1
ATOM 1506 C C . TYR A 1 188 ? -5.013 -10.312 9.309 1.00 97.19 188 TYR A C 1
ATOM 1508 O O . TYR A 1 188 ? -3.808 -10.175 9.101 1.00 97.19 188 TYR A O 1
ATOM 1516 N N . ILE A 1 189 ? -5.746 -11.247 8.718 1.00 98.00 189 ILE A N 1
ATOM 1517 C CA . ILE A 1 189 ? -5.298 -11.934 7.510 1.00 98.00 189 ILE A CA 1
ATOM 1518 C C . ILE A 1 189 ? -5.829 -11.156 6.320 1.00 98.00 189 ILE A C 1
ATOM 1520 O O . ILE A 1 189 ? -6.991 -10.744 6.302 1.00 98.00 189 ILE A O 1
ATOM 1524 N N . VAL A 1 190 ? -4.960 -10.940 5.341 1.00 98.25 190 VAL A N 1
ATOM 1525 C CA . VAL A 1 190 ? -5.284 -10.215 4.117 1.00 98.25 190 VAL A CA 1
ATOM 1526 C C . VAL A 1 190 ? -5.038 -11.103 2.913 1.00 98.25 190 VAL A C 1
ATOM 1528 O O . VAL A 1 190 ? -4.150 -11.953 2.916 1.00 98.25 190 VAL A O 1
ATOM 1531 N N . GLY A 1 191 ? -5.814 -10.895 1.864 1.00 98.44 191 GLY A N 1
ATOM 1532 C CA . GLY A 1 191 ? -5.593 -11.558 0.593 1.00 98.44 191 GLY A CA 1
ATOM 1533 C C . GLY A 1 191 ? -6.350 -10.865 -0.517 1.00 98.44 191 GLY A C 1
ATOM 1534 O O . GLY A 1 191 ? -7.285 -10.102 -0.270 1.00 98.44 191 GLY A O 1
ATOM 1535 N N . GLY A 1 192 ? -5.934 -11.102 -1.748 1.00 98.38 192 GLY A N 1
ATOM 1536 C CA . GLY A 1 192 ? -6.524 -10.392 -2.861 1.00 98.38 192 GLY A CA 1
ATOM 1537 C C . GLY A 1 192 ? -5.866 -10.675 -4.190 1.00 98.38 192 GLY A C 1
ATOM 1538 O O . GLY A 1 192 ? -5.079 -11.610 -4.353 1.00 98.38 192 GLY A O 1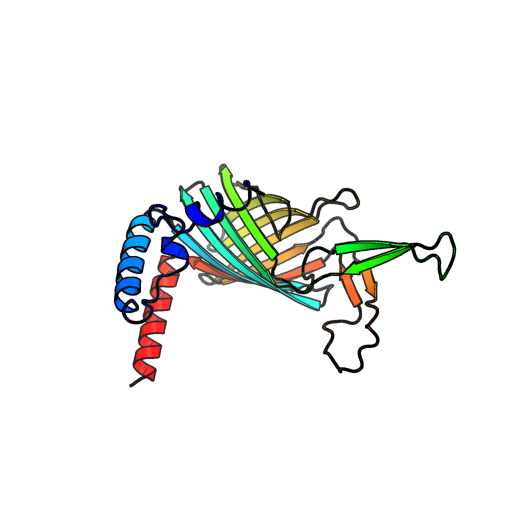
ATOM 1539 N N . ILE A 1 193 ? -6.235 -9.833 -5.142 1.00 98.12 193 ILE A N 1
ATOM 1540 C CA . ILE A 1 193 ? -5.744 -9.855 -6.507 1.00 98.12 193 ILE A CA 1
ATOM 1541 C C . ILE A 1 193 ? -5.302 -8.449 -6.886 1.00 98.12 193 ILE A C 1
ATOM 1543 O O . ILE A 1 193 ? -5.966 -7.458 -6.578 1.00 98.12 193 ILE A O 1
ATOM 1547 N N . ASP A 1 194 ? -4.154 -8.370 -7.529 1.00 95.69 194 ASP A N 1
ATOM 1548 C CA . ASP A 1 194 ? -3.554 -7.150 -8.033 1.00 95.69 194 ASP A CA 1
ATOM 1549 C C . ASP A 1 194 ? -3.507 -7.207 -9.560 1.00 95.69 194 ASP A C 1
ATOM 1551 O O . ASP A 1 194 ? -3.462 -8.295 -10.134 1.00 95.69 194 ASP A O 1
ATOM 1555 N N . GLU A 1 195 ? -3.533 -6.046 -10.213 1.00 93.88 195 GLU A N 1
ATOM 1556 C CA . GLU A 1 195 ? -3.508 -5.929 -11.674 1.00 93.88 195 GLU A CA 1
ATOM 1557 C C . GLU A 1 195 ? -4.551 -6.805 -12.397 1.00 93.88 195 GLU A C 1
ATOM 1559 O O . GLU A 1 195 ? -4.259 -7.444 -13.402 1.00 93.88 195 GLU A O 1
ATOM 1564 N N . ILE A 1 196 ? -5.797 -6.825 -11.905 1.00 94.75 196 ILE A N 1
ATOM 1565 C CA . ILE A 1 196 ? -6.870 -7.743 -12.354 1.00 94.75 196 ILE A CA 1
ATOM 1566 C C . ILE A 1 196 ? -6.988 -7.857 -13.888 1.00 94.75 196 ILE A C 1
ATOM 1568 O O . ILE A 1 196 ? -7.219 -8.952 -14.418 1.00 94.75 196 ILE A O 1
ATOM 1572 N N . PHE A 1 197 ? -6.824 -6.734 -14.594 1.00 91.88 197 PHE A N 1
ATOM 1573 C CA . PHE A 1 197 ? -7.003 -6.627 -16.042 1.00 91.88 197 PHE A CA 1
ATOM 1574 C C . PHE A 1 197 ? -5.717 -6.748 -16.870 1.00 91.88 197 PHE A C 1
ATOM 1576 O O . PHE A 1 197 ? -5.813 -6.873 -18.089 1.00 91.88 197 PHE A O 1
ATOM 1583 N N . ASN A 1 198 ? -4.537 -6.758 -16.248 1.00 90.50 198 ASN A N 1
ATOM 1584 C CA . ASN A 1 198 ? -3.267 -6.871 -16.962 1.00 90.50 198 ASN A CA 1
ATOM 1585 C C . ASN A 1 198 ? -2.815 -8.331 -16.962 1.00 90.50 198 ASN A C 1
ATOM 1587 O O . ASN A 1 198 ? -2.774 -8.977 -15.918 1.00 90.50 198 ASN A O 1
ATOM 1591 N N . ASN A 1 199 ? -2.493 -8.894 -18.125 1.00 91.44 199 ASN A N 1
ATOM 1592 C CA . ASN A 1 199 ? -2.055 -10.288 -18.175 1.00 91.44 199 ASN A CA 1
ATOM 1593 C C . ASN A 1 199 ? -0.675 -10.454 -17.516 1.00 91.44 199 ASN A C 1
ATOM 1595 O O . ASN A 1 199 ? 0.161 -9.565 -17.669 1.00 91.44 199 ASN A O 1
ATOM 1599 N N . PRO A 1 2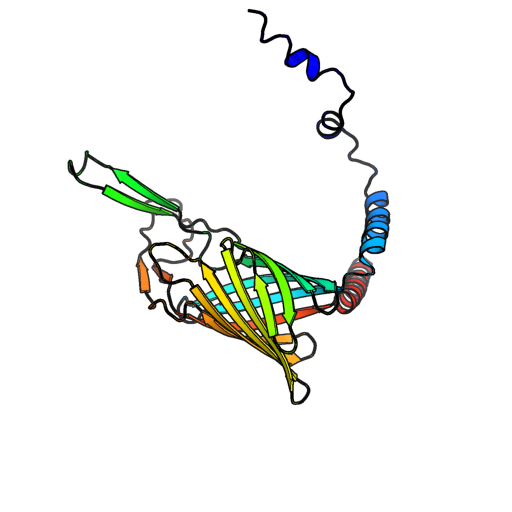00 ? -0.434 -11.564 -16.792 1.00 91.38 200 PRO A N 1
ATOM 1600 C CA . PRO A 1 200 ? 0.879 -11.842 -16.224 1.00 91.38 200 PRO A CA 1
ATOM 1601 C C . PRO A 1 200 ? 1.921 -12.025 -17.329 1.00 91.38 200 PRO A C 1
ATOM 1603 O O . PRO A 1 200 ? 1.662 -12.754 -18.289 1.00 91.38 200 PRO A O 1
ATOM 1606 N N . ASP A 1 201 ? 3.088 -11.411 -17.166 1.00 90.12 201 ASP A N 1
ATOM 1607 C CA . ASP A 1 201 ? 4.220 -11.537 -18.086 1.00 90.12 201 ASP A CA 1
ATOM 1608 C C . ASP A 1 201 ? 5.552 -11.319 -17.337 1.00 90.12 201 ASP A C 1
ATOM 1610 O O . ASP A 1 201 ? 5.582 -10.934 -16.161 1.00 90.12 201 ASP A O 1
ATOM 1614 N N . THR A 1 202 ? 6.671 -11.615 -17.994 1.00 88.62 202 THR A N 1
ATOM 1615 C CA . THR A 1 202 ? 8.016 -11.555 -17.417 1.00 88.62 202 THR A CA 1
ATOM 1616 C C . THR A 1 202 ? 8.968 -10.761 -18.298 1.00 88.62 202 THR A C 1
ATOM 1618 O O . THR A 1 202 ? 9.086 -11.023 -19.492 1.00 88.62 202 THR A O 1
ATOM 1621 N N . LEU A 1 203 ? 9.718 -9.839 -17.698 1.00 82.31 203 LEU A N 1
ATOM 1622 C CA . LEU A 1 203 ? 10.837 -9.163 -18.352 1.00 82.31 203 LEU A CA 1
ATOM 1623 C C . LEU A 1 203 ? 12.147 -9.823 -17.935 1.00 82.31 203 LEU A C 1
ATOM 1625 O O . LEU A 1 203 ? 12.480 -9.856 -16.752 1.00 82.31 203 LEU A O 1
ATOM 1629 N N . THR A 1 204 ? 12.922 -10.317 -18.897 1.00 81.62 204 THR A N 1
ATOM 1630 C CA . THR A 1 204 ? 14.297 -10.751 -18.631 1.00 81.62 204 THR A CA 1
ATOM 1631 C C . THR A 1 204 ? 15.160 -9.533 -18.333 1.00 81.62 204 THR A C 1
ATOM 1633 O O . THR A 1 204 ? 15.237 -8.601 -19.136 1.00 81.62 204 THR A O 1
ATOM 1636 N N . ILE A 1 205 ? 15.825 -9.536 -17.181 1.00 74.50 205 ILE A N 1
ATOM 1637 C CA . ILE A 1 205 ? 16.723 -8.452 -16.803 1.00 74.50 205 ILE A CA 1
ATOM 1638 C C . ILE A 1 205 ? 18.093 -8.735 -17.403 1.00 74.50 205 ILE A C 1
ATOM 1640 O O . ILE A 1 205 ? 18.766 -9.703 -17.046 1.00 74.50 205 ILE A O 1
ATOM 1644 N N . VAL A 1 206 ? 18.519 -7.869 -18.322 1.00 69.19 206 VAL A N 1
ATOM 1645 C CA . VAL A 1 206 ? 19.898 -7.886 -18.809 1.00 69.19 206 VAL A CA 1
ATOM 1646 C C . VAL A 1 206 ? 20.791 -7.432 -17.662 1.00 69.19 206 VAL A C 1
ATOM 1648 O O . VAL A 1 206 ? 20.833 -6.252 -17.310 1.00 69.19 206 VAL A O 1
ATOM 1651 N N . LYS A 1 207 ? 21.486 -8.395 -17.059 1.00 65.56 207 LYS A N 1
ATOM 1652 C CA . LYS A 1 207 ? 22.500 -8.144 -16.037 1.00 65.56 207 LYS A CA 1
ATOM 1653 C C . LYS A 1 207 ? 23.608 -7.323 -16.691 1.00 65.56 207 LYS A C 1
ATOM 1655 O O . LYS A 1 207 ? 24.172 -7.749 -17.699 1.00 65.56 207 LYS A O 1
ATOM 1660 N N . GLY A 1 208 ? 23.885 -6.134 -16.161 1.00 60.78 208 GLY A N 1
ATOM 1661 C CA . GLY A 1 208 ? 25.038 -5.358 -16.612 1.00 60.78 208 GLY A CA 1
ATOM 1662 C C . GLY A 1 208 ? 26.319 -6.183 -16.465 1.00 60.78 208 GLY A C 1
ATOM 1663 O O . GLY A 1 208 ? 26.403 -7.046 -15.592 1.00 60.78 208 GLY A O 1
ATOM 1664 N N . THR A 1 209 ? 27.323 -5.913 -17.298 1.00 58.94 209 THR A N 1
ATOM 166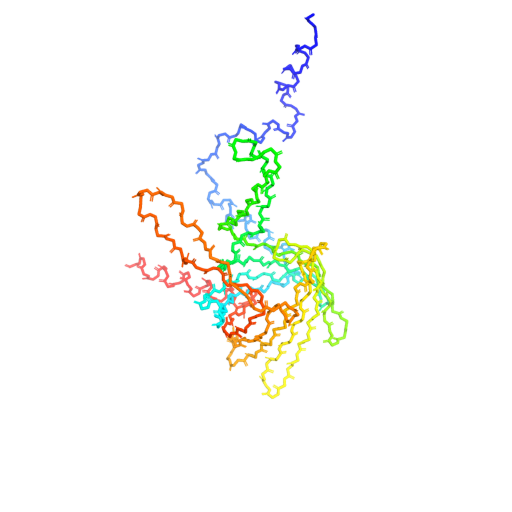5 C CA . THR A 1 209 ? 28.646 -6.567 -17.275 1.00 58.94 209 THR A CA 1
ATOM 1666 C C . THR A 1 209 ? 29.490 -6.166 -16.057 1.00 58.94 209 THR A C 1
ATOM 1668 O O . THR A 1 209 ? 30.713 -6.097 -16.146 1.00 58.94 209 THR A O 1
ATOM 1671 N N . ASP A 1 210 ? 28.851 -5.828 -14.939 1.00 58.66 210 ASP A N 1
ATOM 1672 C CA . ASP A 1 210 ? 29.528 -5.375 -13.737 1.00 58.66 210 ASP A CA 1
ATOM 1673 C C . ASP A 1 210 ? 30.273 -6.561 -13.091 1.00 58.66 210 ASP A C 1
ATOM 1675 O O . ASP A 1 210 ? 29.630 -7.521 -12.653 1.00 58.66 210 ASP A O 1
ATOM 1679 N N . PRO A 1 211 ? 31.619 -6.537 -13.022 1.00 53.91 211 PRO A N 1
ATOM 1680 C CA . PRO A 1 211 ? 32.405 -7.599 -12.400 1.00 53.91 211 PRO A CA 1
ATOM 1681 C C . PRO A 1 211 ? 32.226 -7.667 -10.878 1.00 53.91 211 PRO A C 1
ATOM 1683 O O . PRO A 1 211 ? 32.742 -8.588 -10.248 1.00 53.91 211 PRO A O 1
ATOM 1686 N N . SER A 1 212 ? 31.562 -6.683 -10.261 1.00 55.47 212 SER A N 1
ATOM 1687 C CA . SER A 1 212 ? 31.620 -6.450 -8.814 1.00 55.47 212 SER A CA 1
ATOM 1688 C C . SER A 1 212 ? 30.707 -7.335 -7.955 1.00 55.47 212 SER A C 1
ATOM 1690 O O . SER A 1 212 ? 30.560 -7.085 -6.762 1.00 55.47 212 SER A O 1
ATOM 1692 N N . GLY A 1 213 ? 30.143 -8.416 -8.506 1.00 57.69 213 GLY A N 1
ATOM 1693 C CA . GLY A 1 213 ? 29.436 -9.425 -7.707 1.00 57.69 213 GLY A CA 1
ATOM 1694 C C . GLY A 1 213 ? 28.230 -8.875 -6.939 1.00 57.69 213 GLY A C 1
ATOM 1695 O O . GLY A 1 213 ? 27.840 -9.458 -5.928 1.00 57.69 213 GLY A O 1
ATOM 1696 N N . VAL A 1 214 ? 27.655 -7.754 -7.395 1.00 61.94 214 VAL A N 1
ATOM 1697 C CA . VAL A 1 214 ? 26.480 -7.139 -6.774 1.00 61.94 214 VAL A CA 1
ATOM 1698 C C . VAL A 1 214 ? 25.326 -8.143 -6.834 1.00 61.94 214 VAL A C 1
ATOM 1700 O O . VAL A 1 214 ? 24.928 -8.543 -7.933 1.00 61.94 214 VAL A O 1
ATOM 1703 N N . PRO A 1 215 ? 24.778 -8.570 -5.681 1.00 57.59 215 PRO A N 1
ATOM 1704 C CA . PRO A 1 215 ? 23.625 -9.450 -5.658 1.00 57.59 215 PRO A CA 1
ATOM 1705 C C . PRO A 1 215 ? 22.450 -8.766 -6.352 1.00 57.59 215 PRO A C 1
ATOM 1707 O O . PRO A 1 215 ? 21.971 -7.715 -5.930 1.00 57.59 215 PRO A O 1
ATOM 1710 N N . ILE A 1 216 ? 21.990 -9.374 -7.431 1.00 63.03 216 ILE A N 1
ATOM 1711 C CA . ILE A 1 216 ? 20.766 -8.991 -8.126 1.00 63.03 216 ILE A CA 1
ATOM 1712 C C . ILE A 1 216 ? 19.597 -9.730 -7.487 1.00 63.03 216 ILE A C 1
ATOM 1714 O O . ILE A 1 216 ? 19.679 -10.928 -7.226 1.00 63.03 216 ILE A O 1
ATOM 1718 N N . GLN A 1 217 ? 18.509 -9.004 -7.223 1.00 60.59 217 GLN A N 1
ATOM 1719 C CA . GLN A 1 217 ? 17.320 -9.571 -6.583 1.00 60.59 217 GLN A CA 1
ATOM 1720 C C . GLN A 1 217 ? 16.622 -10.621 -7.460 1.00 60.59 217 GLN A C 1
ATOM 1722 O O . GLN A 1 217 ? 15.975 -11.513 -6.921 1.00 60.59 217 GLN A O 1
ATOM 1727 N N . PHE A 1 218 ? 16.737 -10.523 -8.789 1.00 69.38 218 PHE A N 1
ATOM 1728 C CA . PHE A 1 218 ? 16.116 -11.455 -9.728 1.00 69.38 218 PHE A CA 1
ATOM 1729 C C . PHE A 1 218 ? 16.721 -11.356 -11.135 1.00 69.38 218 PHE A C 1
ATOM 1731 O O . PHE A 1 218 ? 17.222 -10.311 -11.552 1.00 69.38 218 PHE A O 1
ATOM 1738 N N . ASP A 1 219 ? 16.602 -12.454 -11.882 1.00 73.69 219 ASP A N 1
ATOM 1739 C CA . ASP A 1 219 ? 16.998 -12.564 -13.295 1.00 73.69 219 ASP A CA 1
ATOM 1740 C C . ASP A 1 219 ? 15.832 -12.235 -14.243 1.00 73.69 219 ASP A C 1
ATOM 1742 O O . ASP A 1 219 ? 16.017 -11.884 -15.410 1.00 73.69 219 ASP A O 1
ATOM 1746 N N . THR A 1 220 ? 14.612 -12.327 -13.716 1.00 77.75 220 THR A N 1
ATOM 1747 C CA . THR A 1 220 ? 13.352 -12.058 -14.403 1.00 77.75 220 THR A CA 1
ATOM 1748 C C . THR A 1 220 ? 12.453 -11.223 -13.506 1.00 77.75 220 THR A C 1
ATOM 1750 O O . THR A 1 220 ? 12.266 -11.554 -12.338 1.00 77.75 220 THR A O 1
ATOM 1753 N N . PHE A 1 221 ? 11.867 -10.166 -14.053 1.00 82.81 221 PHE A N 1
ATOM 1754 C CA . PHE A 1 221 ? 10.897 -9.322 -13.372 1.00 82.81 221 PHE A CA 1
ATOM 1755 C C . PHE A 1 221 ? 9.482 -9.711 -13.784 1.00 82.81 221 PHE A C 1
ATOM 1757 O O . PHE A 1 221 ? 9.114 -9.548 -14.947 1.00 82.81 221 PHE A O 1
ATOM 1764 N N . GLN A 1 222 ? 8.690 -10.219 -12.845 1.00 86.81 222 GLN A N 1
ATOM 1765 C CA . GLN A 1 222 ? 7.303 -10.592 -13.103 1.00 86.81 222 GLN A CA 1
ATOM 1766 C C . GLN A 1 222 ? 6.355 -9.417 -12.846 1.00 86.81 222 GLN A C 1
ATOM 1768 O O . GLN A 1 222 ? 6.405 -8.777 -11.794 1.00 86.81 222 GLN A O 1
ATOM 1773 N N . PHE A 1 223 ? 5.476 -9.145 -13.808 1.00 87.56 223 PHE A N 1
ATOM 1774 C CA . PHE A 1 223 ? 4.498 -8.058 -13.764 1.00 87.56 223 PHE A CA 1
ATOM 1775 C C . PHE A 1 223 ? 3.138 -8.523 -14.308 1.00 87.56 223 PHE A C 1
ATOM 1777 O O . PHE A 1 223 ? 3.013 -9.646 -14.799 1.00 87.56 223 PHE A O 1
ATOM 1784 N N . GLY A 1 224 ? 2.106 -7.685 -14.184 1.00 90.06 224 GLY A N 1
ATOM 1785 C CA . GLY A 1 224 ? 0.732 -8.061 -14.514 1.00 90.06 224 GLY A CA 1
ATOM 1786 C C . GLY A 1 224 ? -0.001 -8.712 -13.340 1.00 90.06 224 GLY A C 1
ATOM 1787 O O . GLY A 1 224 ? 0.428 -8.607 -12.185 1.00 90.06 224 GLY A O 1
ATOM 1788 N N . ARG A 1 225 ? -1.139 -9.355 -13.639 1.00 94.62 225 ARG A N 1
ATOM 1789 C CA . ARG A 1 225 ? -2.053 -9.938 -12.648 1.00 94.62 225 ARG A CA 1
ATOM 1790 C C . ARG A 1 225 ? -1.332 -10.880 -11.694 1.00 94.62 225 ARG A C 1
ATOM 1792 O O . ARG A 1 225 ? -0.717 -11.856 -12.119 1.00 94.62 225 ARG A O 1
ATOM 1799 N N . ASP A 1 226 ? -1.513 -10.641 -10.403 1.00 95.19 226 ASP A N 1
ATOM 1800 C CA . ASP A 1 226 ? -0.943 -11.474 -9.350 1.00 95.19 226 ASP A CA 1
ATOM 1801 C C . ASP A 1 226 ? -1.929 -11.641 -8.191 1.00 95.19 226 ASP A C 1
ATOM 1803 O O . ASP A 1 226 ? -2.753 -10.769 -7.914 1.00 95.19 226 ASP A O 1
ATOM 1807 N N . TYR A 1 227 ? -1.841 -12.770 -7.502 1.00 97.44 227 TYR A N 1
ATOM 1808 C CA . TYR A 1 227 ? -2.575 -13.033 -6.275 1.00 97.44 227 TYR A CA 1
ATOM 1809 C C . TYR A 1 227 ? -1.647 -12.822 -5.092 1.00 97.44 227 TYR A C 1
ATOM 1811 O O . TYR A 1 227 ? -0.447 -13.092 -5.162 1.00 97.44 227 TYR A O 1
ATOM 1819 N N . PHE A 1 228 ? -2.208 -12.379 -3.977 1.00 97.75 228 PHE A N 1
ATOM 1820 C CA . PHE A 1 228 ? -1.433 -12.225 -2.759 1.00 97.75 228 PHE A CA 1
ATOM 1821 C C . PHE A 1 228 ? -2.204 -12.682 -1.532 1.00 97.75 228 PHE A C 1
ATOM 1823 O O . PHE A 1 228 ? -3.436 -12.645 -1.488 1.00 97.75 228 PHE A O 1
ATOM 1830 N N . ALA A 1 229 ? -1.451 -13.096 -0.521 1.00 98.50 229 ALA A N 1
ATOM 1831 C CA . ALA A 1 229 ? -1.946 -13.370 0.819 1.00 98.50 229 ALA A CA 1
ATOM 1832 C C . ALA A 1 229 ? -0.937 -12.862 1.846 1.00 98.50 229 ALA A C 1
ATOM 1834 O O . ALA A 1 229 ? 0.257 -12.776 1.569 1.00 98.50 229 ALA A O 1
ATOM 1835 N N . GLY A 1 230 ? -1.400 -12.507 3.035 1.00 97.94 230 GLY A N 1
ATOM 1836 C CA . GLY A 1 230 ? -0.537 -11.890 4.022 1.00 97.94 230 GLY A CA 1
ATOM 1837 C C . GLY A 1 230 ? -1.209 -11.634 5.354 1.00 97.94 230 GLY A C 1
ATOM 1838 O O . GLY A 1 230 ? -2.312 -12.112 5.629 1.00 97.94 230 GLY A O 1
ATOM 1839 N N . ALA A 1 231 ? -0.538 -10.832 6.169 1.00 98.12 231 ALA A N 1
ATOM 1840 C CA . ALA A 1 231 ? -1.036 -10.409 7.464 1.00 98.12 231 ALA A CA 1
ATOM 1841 C C . ALA A 1 231 ? -0.889 -8.898 7.639 1.00 98.12 231 ALA A C 1
ATOM 1843 O O . ALA A 1 231 ? -0.009 -8.260 7.053 1.00 98.12 231 ALA A O 1
ATOM 1844 N N . MET A 1 232 ? -1.757 -8.329 8.465 1.00 97.69 232 MET A N 1
ATOM 1845 C CA . MET A 1 232 ? -1.715 -6.928 8.849 1.00 97.69 232 MET A CA 1
ATOM 1846 C C . MET A 1 232 ? -1.915 -6.795 10.355 1.00 97.69 232 MET A C 1
ATOM 1848 O O . MET A 1 232 ? -2.862 -7.336 10.916 1.00 97.69 232 MET A O 1
ATOM 1852 N N . LEU A 1 233 ? -1.041 -6.028 10.995 1.00 96.62 233 LEU A N 1
ATOM 1853 C CA . LEU A 1 233 ? -1.261 -5.507 12.335 1.00 96.62 233 LEU A CA 1
ATOM 1854 C C . LEU A 1 233 ? -1.873 -4.114 12.210 1.00 96.62 233 LEU A C 1
ATOM 1856 O O . LEU A 1 233 ? -1.377 -3.316 11.417 1.00 96.62 233 LEU A O 1
ATOM 1860 N N . LYS A 1 234 ? -2.931 -3.807 12.962 1.00 95.12 234 LYS A N 1
ATOM 1861 C CA . LYS A 1 234 ? -3.550 -2.472 12.968 1.00 95.12 234 LYS A CA 1
ATOM 1862 C C . LYS A 1 234 ? -3.831 -2.020 14.393 1.00 95.12 234 LYS A C 1
ATOM 1864 O O . LYS A 1 234 ? -4.627 -2.652 15.077 1.00 95.12 234 LYS A O 1
ATOM 1869 N N . PHE A 1 235 ? -3.232 -0.911 14.803 1.00 93.44 235 PHE A N 1
ATOM 1870 C CA . PHE A 1 235 ? -3.312 -0.354 16.155 1.00 93.44 235 PHE A CA 1
ATOM 1871 C C . PHE A 1 235 ? -3.972 1.024 16.125 1.00 93.44 235 PHE A C 1
ATOM 1873 O O . PHE A 1 235 ? -3.726 1.789 15.190 1.00 93.44 235 PHE A O 1
ATOM 1880 N N . SER A 1 236 ? -4.802 1.344 17.120 1.00 91.81 236 SER A N 1
ATOM 1881 C CA . SER A 1 236 ? -5.185 2.738 17.381 1.00 91.81 236 SER A CA 1
ATOM 1882 C C . SER A 1 236 ? -4.100 3.468 18.174 1.00 91.81 236 SER A C 1
ATOM 1884 O O . SER A 1 236 ? -3.173 2.855 18.703 1.00 91.81 236 SER A O 1
ATOM 1886 N N . ASP A 1 237 ? -4.219 4.785 18.267 1.00 85.75 237 ASP A N 1
ATOM 1887 C CA . ASP A 1 237 ? -3.464 5.627 19.192 1.00 85.75 237 ASP A CA 1
ATOM 1888 C C . ASP A 1 237 ? -3.529 5.118 20.641 1.00 85.75 237 ASP A C 1
ATOM 1890 O O . ASP A 1 237 ? -2.501 5.090 21.321 1.00 85.75 237 ASP A O 1
ATOM 1894 N N . GLU A 1 238 ? -4.685 4.627 21.095 1.00 84.81 238 GLU A N 1
ATOM 1895 C CA . GLU A 1 238 ? -4.810 4.035 22.432 1.00 84.81 238 GLU A CA 1
ATOM 1896 C C . GLU A 1 238 ? -4.019 2.719 22.577 1.00 84.81 238 GLU A C 1
ATOM 1898 O O . GLU A 1 238 ? -3.345 2.506 23.590 1.00 84.81 238 GLU A O 1
ATOM 1903 N N . ASP A 1 239 ? -4.052 1.848 21.561 1.00 83.38 239 ASP A N 1
ATOM 1904 C CA . ASP A 1 239 ? -3.272 0.601 21.555 1.00 83.38 239 ASP A CA 1
ATOM 1905 C C . ASP A 1 239 ? -1.755 0.886 21.525 1.00 83.38 239 ASP A C 1
ATOM 1907 O O . ASP A 1 239 ? -0.971 0.215 22.202 1.00 83.38 239 ASP A O 1
ATOM 1911 N N . LEU A 1 240 ? -1.330 1.902 20.765 1.00 80.69 240 LEU A N 1
ATOM 1912 C CA . LEU A 1 240 ? 0.073 2.316 20.663 1.00 80.69 240 LEU A CA 1
ATOM 1913 C C . LEU A 1 240 ? 0.599 2.889 21.978 1.00 80.69 240 LEU A C 1
ATOM 1915 O O . LEU A 1 240 ? 1.706 2.544 22.389 1.00 80.69 240 LEU A O 1
ATOM 1919 N N . ALA A 1 241 ? -0.189 3.721 22.662 1.00 77.56 241 ALA A N 1
ATOM 1920 C CA . ALA A 1 241 ? 0.180 4.259 23.968 1.00 77.56 241 ALA A CA 1
ATOM 1921 C C . ALA A 1 241 ? 0.425 3.139 24.993 1.00 77.56 241 ALA A C 1
ATOM 1923 O O . ALA A 1 241 ? 1.410 3.173 25.737 1.00 77.56 241 ALA A O 1
ATOM 1924 N N . ALA A 1 242 ? -0.425 2.106 24.993 1.00 71.62 242 ALA A N 1
ATOM 1925 C CA . ALA A 1 242 ? -0.239 0.927 25.834 1.00 71.62 242 ALA A CA 1
ATOM 1926 C C . ALA A 1 242 ? 1.051 0.159 25.487 1.00 71.62 242 ALA A C 1
ATOM 1928 O O . ALA A 1 242 ? 1.829 -0.167 26.386 1.00 71.62 242 ALA A O 1
ATOM 1929 N N . LEU A 1 243 ? 1.321 -0.086 24.198 1.00 70.88 243 LEU A N 1
ATOM 1930 C CA . LEU A 1 243 ? 2.536 -0.785 23.754 1.00 70.88 243 LEU A CA 1
ATOM 1931 C C . LEU A 1 243 ? 3.815 -0.016 24.102 1.00 70.88 243 LEU A C 1
ATOM 1933 O O . LEU A 1 243 ? 4.769 -0.616 24.592 1.00 70.88 243 LEU A O 1
ATOM 1937 N N . LEU A 1 244 ? 3.832 1.302 23.893 1.00 71.00 244 LEU A N 1
ATOM 1938 C CA . LEU A 1 244 ? 4.982 2.153 24.211 1.00 71.00 244 LEU A CA 1
ATOM 1939 C C . LEU A 1 244 ? 5.256 2.206 25.717 1.00 71.00 244 LEU A C 1
ATOM 1941 O O . LEU A 1 244 ? 6.414 2.208 26.127 1.00 71.00 244 LEU A O 1
ATOM 1945 N N . THR A 1 245 ? 4.207 2.183 26.541 1.00 70.44 245 THR A N 1
ATOM 1946 C CA . THR A 1 245 ? 4.332 2.141 28.007 1.00 70.44 245 THR A CA 1
ATOM 1947 C C . THR A 1 245 ? 4.979 0.831 28.463 1.00 70.44 245 THR A C 1
ATOM 1949 O O . THR A 1 245 ? 5.907 0.842 29.274 1.00 70.44 245 THR A O 1
ATOM 1952 N N . VAL A 1 246 ? 4.548 -0.302 27.896 1.00 66.88 246 VAL A N 1
ATOM 1953 C CA . VAL A 1 246 ? 5.130 -1.621 28.193 1.00 66.88 246 VAL A CA 1
ATOM 1954 C C . VAL A 1 246 ? 6.568 -1.714 27.678 1.00 66.88 246 VAL A C 1
ATOM 1956 O O . VAL A 1 246 ? 7.454 -2.109 28.433 1.00 66.88 246 VAL A O 1
ATOM 1959 N N . ALA A 1 247 ? 6.835 -1.301 26.437 1.00 58.94 247 ALA A N 1
ATOM 1960 C CA . ALA A 1 247 ? 8.179 -1.320 25.862 1.00 58.94 247 ALA A CA 1
ATOM 1961 C C . ALA A 1 247 ? 9.149 -0.416 26.639 1.00 58.94 247 ALA A C 1
ATOM 1963 O O . ALA A 1 247 ? 10.258 -0.840 26.955 1.00 58.94 247 ALA A O 1
ATOM 1964 N N . GLY A 1 248 ? 8.714 0.788 27.024 1.00 54.84 248 GLY A N 1
ATOM 1965 C CA . GLY A 1 248 ? 9.502 1.6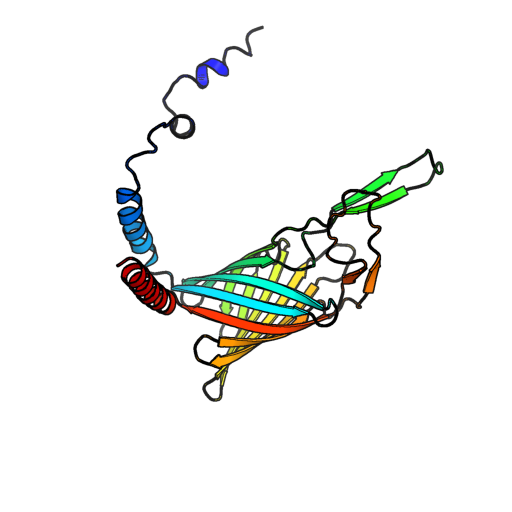94 27.859 1.00 54.84 248 GLY A CA 1
ATOM 1966 C C . GLY A 1 248 ? 9.829 1.098 29.231 1.00 54.84 248 GLY A C 1
ATOM 1967 O O . GLY A 1 248 ? 10.953 1.245 29.707 1.00 54.84 248 GLY A O 1
ATOM 1968 N N . SER A 1 249 ? 8.890 0.358 29.833 1.00 57.62 249 SER A N 1
ATOM 1969 C CA . SER A 1 249 ? 9.117 -0.347 31.104 1.00 57.62 249 SER A CA 1
ATOM 1970 C C . SER A 1 249 ? 10.046 -1.562 30.974 1.00 57.62 249 SER A C 1
ATOM 1972 O O . SER A 1 249 ? 10.851 -1.827 31.862 1.00 57.62 249 SER A O 1
ATOM 1974 N N . ALA A 1 250 ? 9.989 -2.281 29.849 1.00 56.38 250 ALA A N 1
ATOM 1975 C CA . ALA A 1 250 ? 10.867 -3.417 29.588 1.00 56.38 250 ALA A CA 1
ATOM 1976 C C . ALA A 1 250 ? 12.312 -2.956 29.345 1.00 56.38 250 ALA A C 1
ATOM 1978 O O . ALA A 1 250 ? 13.245 -3.529 29.905 1.00 56.38 250 ALA A O 1
ATOM 1979 N N . VAL A 1 251 ? 12.499 -1.877 28.577 1.00 53.34 251 VAL A N 1
ATOM 1980 C CA . VAL A 1 251 ? 13.821 -1.285 28.322 1.00 53.34 251 VAL A CA 1
ATOM 1981 C C . VAL A 1 251 ? 14.432 -0.713 29.603 1.00 53.34 251 VAL A C 1
ATOM 1983 O O . VAL A 1 251 ? 15.618 -0.921 29.842 1.00 53.34 251 VAL A O 1
ATOM 1986 N N . SER A 1 252 ? 13.645 -0.063 30.468 1.00 51.53 252 SER A N 1
ATOM 1987 C CA . SER A 1 252 ? 14.155 0.430 31.755 1.00 51.53 252 SER A CA 1
ATOM 1988 C C . SER A 1 252 ? 14.494 -0.696 32.738 1.00 51.53 252 SER A C 1
ATOM 1990 O O . SER A 1 252 ? 15.440 -0.555 33.507 1.00 51.53 252 SER A O 1
ATOM 1992 N N . SER A 1 253 ? 13.779 -1.827 32.683 1.00 53.25 253 SER A N 1
ATOM 1993 C CA . SER A 1 253 ? 14.093 -3.021 33.483 1.00 53.25 253 SER A CA 1
ATOM 1994 C C . SER A 1 253 ? 15.309 -3.802 32.979 1.00 53.25 253 SER A C 1
ATOM 1996 O O . SER A 1 253 ? 15.999 -4.418 33.776 1.00 53.25 253 SER A O 1
ATOM 1998 N N . ALA A 1 254 ? 15.593 -3.760 31.673 1.00 51.84 254 ALA A N 1
ATOM 1999 C CA . ALA A 1 254 ? 16.774 -4.384 31.075 1.00 51.84 254 ALA A CA 1
ATOM 2000 C C . ALA A 1 254 ? 18.049 -3.529 31.222 1.00 51.84 254 ALA A C 1
ATOM 2002 O O . ALA A 1 254 ? 19.143 -4.006 30.928 1.00 51.84 254 ALA A O 1
ATOM 2003 N N . ALA A 1 255 ? 17.901 -2.267 31.635 1.00 52.50 255 ALA A N 1
ATOM 2004 C CA . ALA A 1 255 ? 18.991 -1.326 31.882 1.00 52.50 255 ALA A CA 1
ATOM 2005 C C . ALA A 1 255 ? 19.386 -1.211 33.373 1.00 52.50 255 ALA A C 1
ATOM 2007 O O . ALA A 1 255 ? 20.272 -0.417 33.693 1.00 52.50 255 ALA A O 1
ATOM 2008 N N . GLN A 1 256 ? 18.733 -1.971 34.264 1.00 45.50 256 GLN A N 1
ATOM 2009 C CA . GLN A 1 256 ? 19.121 -2.172 35.670 1.00 45.50 256 GLN A CA 1
ATOM 2010 C C . GLN A 1 256 ? 19.802 -3.529 35.836 1.00 45.50 256 GLN A C 1
ATOM 2012 O O . GLN A 1 256 ? 20.756 -3.594 36.642 1.00 45.50 256 GLN A O 1
#

Foldseek 3Di:
DPPPVVVVVVLPPPPDPVNVVPDDPDPDPCPVVVVVVVVVVVVVLVQWKKKWKWWWKQWPQQRWIKIKIWIWTHNDPFKTKIKMKIFIPQAAPWDWDWDDDPVVPVPDIDIDIDGHRDIFIDIWIWGDDVQKIKIWDADRNWGKIKIKGWDQDPNKIKIWMWMWTDDDPPDHTKIWIKIWIPPDVQKIKMKTKIQVPFDKDKDQDDDPPDPPPPDDPDRIDIDHMTIIIIMMGMDMPVRVVVVVVVVVVVVVVVVD

pLDDT: mean 79.91, std 18.53, range [42.69, 98.56]